Protein AF-A0A0F8AKI9-F1 (afdb_monomer_lite)

Foldseek 3Di:
DVVVVVVVVVVVVVVVVVCVVCVVVVVVVVVVVVVVVVVVVVVVVVVVVVVVVCVVVVVVVVVVVVVVVVVVVVVVVVVVVVVLVVLCVVLVVLVVVLVVCVVVLVLVVNLVSLVCSVPPRLVSNVVDPVSVVSNVCSVVVNVVSVVVVVVVVVVVVVVCVVVVVVVVVVVVVPPPDPPDDDDDDDDDDDDDDD

Organism: Larimichthys crocea (NCBI:txid215358)

Radius of gyration: 60.5 Å; chains: 1; bounding box: 162×26×171 Å

pLDDT: mean 86.18, std 15.92, range [35.59, 98.56]

InterPro domains:
  IPR007225 Exocyst complex component EXOC6/Sec15 [PTHR12702] (1-175)
  IPR048359 Exocyst complex component EXOC6/Sec15, N-terminal domain [PF20651] (3-172)

Secondary structure (DSSP, 8-state):
-HHHHHHHHHHHHHHHHHHHHHHHHHHHHHHHHHHHHHHHHHHHHHHHHHHHHHHHHHHHHHHHHHHHHHHHHHHHHHHHHHHHHHHHHHHHHHHHHHHHHHHTT-HHHHHHHHHHIIIIITTTSTTSHHHHHHHHHHHHHHHHHHHHHHHHHHHHHHHHHHHHHHHHHHHHHHS-------------------

Sequence (194 aa):
MEKLDARIRNHDREIEKMCNHHFQGFVDSITELLKVRGEAQKLKSQVTDTNRRLQDDGKDLTGSMEELIQCRVQQRNIATTIDKLTHCLPVLEMYSRLQEQMRAKRYYPALRTLEQLEQTCLPRAGEYRFCSIMAENIPKLRTQIRDTAMTQLRDFLESIRKHSDKIGETAIKQVPDCTRPTCSHRYNQTKSNH

Structure (mmCIF, N/CA/C/O backbone):
data_AF-A0A0F8AKI9-F1
#
_entry.id   AF-A0A0F8AKI9-F1
#
loop_
_atom_site.group_PDB
_atom_site.id
_atom_site.type_symbol
_atom_site.label_atom_id
_atom_site.label_alt_id
_atom_site.label_comp_id
_atom_site.label_asym_id
_atom_site.label_entity_id
_atom_site.label_seq_id
_atom_site.pdbx_PDB_ins_code
_atom_site.Cartn_x
_atom_site.Cartn_y
_atom_site.Cartn_z
_atom_site.occupancy
_atom_site.B_iso_or_equiv
_atom_site.auth_seq_id
_atom_site.auth_comp_id
_atom_site.auth_asym_id
_atom_site.auth_atom_id
_atom_site.pdbx_PDB_model_num
ATOM 1 N N . MET A 1 1 ? 64.113 3.909 -87.827 1.00 61.94 1 MET A N 1
ATOM 2 C CA . MET A 1 1 ? 63.864 4.635 -86.565 1.00 61.94 1 MET A CA 1
ATOM 3 C C . MET A 1 1 ? 62.514 5.343 -86.586 1.00 61.94 1 MET A C 1
ATOM 5 O O . MET A 1 1 ? 61.686 5.009 -85.756 1.00 61.94 1 MET A O 1
ATOM 9 N N . GLU A 1 2 ? 62.191 6.141 -87.608 1.00 72.62 2 GLU A N 1
ATOM 10 C CA . GLU A 1 2 ? 60.930 6.917 -87.670 1.00 72.62 2 GLU A CA 1
ATOM 11 C C . GLU A 1 2 ? 59.616 6.123 -87.492 1.00 72.62 2 GLU A C 1
ATOM 13 O O . GLU A 1 2 ? 58.685 6.600 -86.846 1.00 72.62 2 GLU A O 1
ATOM 18 N N . LYS A 1 3 ? 59.522 4.893 -88.026 1.00 78.12 3 LYS A N 1
ATOM 19 C CA . LYS A 1 3 ? 58.330 4.033 -87.856 1.00 78.12 3 LYS A CA 1
ATOM 20 C C . LYS A 1 3 ? 58.124 3.559 -86.412 1.00 78.12 3 LYS A C 1
ATOM 22 O O . LYS A 1 3 ? 56.988 3.325 -86.008 1.00 78.12 3 LYS A O 1
ATOM 27 N N . LEU A 1 4 ? 59.206 3.396 -85.649 1.00 85.19 4 LEU A N 1
ATOM 28 C CA . LEU A 1 4 ? 59.145 3.010 -84.240 1.00 85.19 4 LEU A CA 1
ATOM 29 C C . LEU A 1 4 ? 58.724 4.213 -83.389 1.00 85.19 4 LEU A C 1
ATOM 31 O O . LEU A 1 4 ? 57.797 4.092 -82.594 1.00 85.19 4 LEU A O 1
ATOM 35 N N . ASP A 1 5 ? 59.299 5.386 -83.659 1.00 88.38 5 ASP A N 1
ATOM 36 C CA . ASP A 1 5 ? 58.925 6.641 -82.993 1.00 88.38 5 ASP A CA 1
ATOM 37 C C . ASP A 1 5 ? 57.456 7.013 -83.242 1.00 88.38 5 ASP A C 1
ATOM 39 O O . ASP A 1 5 ? 56.769 7.520 -82.359 1.00 88.38 5 ASP A O 1
ATOM 43 N N . ALA A 1 6 ? 56.930 6.731 -84.438 1.00 87.94 6 ALA A N 1
ATOM 44 C CA . ALA A 1 6 ? 55.512 6.909 -84.740 1.00 87.94 6 ALA A CA 1
ATOM 45 C C . ALA A 1 6 ? 54.603 5.979 -83.913 1.00 87.94 6 ALA A C 1
ATOM 47 O O . ALA A 1 6 ? 53.556 6.422 -83.444 1.00 87.94 6 ALA A O 1
ATOM 48 N N . ARG A 1 7 ? 55.002 4.717 -83.694 1.00 89.94 7 ARG A N 1
ATOM 49 C CA . ARG A 1 7 ? 54.243 3.764 -82.862 1.00 89.94 7 ARG A CA 1
ATOM 50 C C . ARG A 1 7 ? 54.286 4.123 -81.381 1.00 89.94 7 ARG A C 1
ATOM 52 O O . ARG A 1 7 ? 53.248 4.051 -80.734 1.00 89.94 7 ARG A O 1
ATOM 59 N N . ILE A 1 8 ? 55.448 4.535 -80.873 1.00 90.94 8 ILE A N 1
ATOM 60 C CA . ILE A 1 8 ? 55.607 4.987 -79.482 1.00 90.94 8 ILE A CA 1
ATOM 61 C C . ILE A 1 8 ? 54.687 6.185 -79.226 1.00 90.94 8 ILE A C 1
ATOM 63 O O . ILE A 1 8 ? 53.835 6.120 -78.348 1.00 90.94 8 ILE A O 1
ATOM 67 N N . ARG A 1 9 ? 54.729 7.208 -80.092 1.00 91.75 9 ARG A N 1
ATOM 68 C CA . ARG A 1 9 ? 53.843 8.381 -79.981 1.00 91.75 9 ARG A CA 1
ATOM 69 C C . ARG A 1 9 ? 52.353 8.045 -80.062 1.00 91.75 9 ARG A C 1
ATOM 71 O O . ARG A 1 9 ? 51.542 8.745 -79.462 1.00 91.75 9 ARG A O 1
ATOM 78 N N . ASN A 1 10 ? 51.970 7.023 -80.830 1.00 91.69 10 ASN A N 1
ATOM 79 C CA . ASN A 1 10 ? 50.574 6.595 -80.898 1.00 91.69 10 ASN A CA 1
ATOM 80 C C . ASN A 1 10 ? 50.128 5.912 -79.598 1.00 91.69 10 ASN A C 1
ATOM 82 O O . ASN A 1 10 ? 49.065 6.239 -79.082 1.00 91.69 10 ASN A O 1
ATOM 86 N N . HIS A 1 11 ? 50.953 5.021 -79.041 1.00 92.94 11 HIS A N 1
ATOM 87 C CA . HIS A 1 11 ? 50.652 4.380 -77.762 1.00 92.94 11 HIS A CA 1
ATOM 88 C C . HIS A 1 11 ? 50.654 5.369 -76.594 1.00 92.94 11 HIS A C 1
ATOM 90 O O . HIS A 1 11 ? 49.756 5.296 -75.764 1.00 92.94 11 HIS A O 1
ATOM 96 N N . ASP A 1 12 ? 51.567 6.341 -76.564 1.00 91.69 12 ASP A N 1
ATOM 97 C CA . ASP A 1 12 ? 51.555 7.394 -75.540 1.00 91.69 12 ASP A CA 1
ATOM 98 C C . ASP A 1 12 ? 50.244 8.192 -75.573 1.00 91.69 12 ASP A C 1
ATOM 100 O O . ASP A 1 12 ? 49.638 8.440 -74.533 1.00 91.69 12 ASP A O 1
ATOM 104 N N . ARG A 1 13 ? 49.736 8.512 -76.772 1.00 92.56 13 ARG A N 1
ATOM 105 C CA . ARG A 1 13 ? 48.428 9.168 -76.938 1.00 92.56 13 ARG A CA 1
ATOM 106 C C . ARG A 1 13 ? 47.259 8.289 -76.501 1.00 92.56 13 ARG A C 1
ATOM 108 O O . ARG A 1 13 ? 46.286 8.801 -75.953 1.00 92.56 13 ARG A O 1
ATOM 115 N N . GLU A 1 14 ? 47.315 6.986 -76.761 1.00 90.12 14 GLU A N 1
ATOM 116 C CA . GLU A 1 14 ? 46.287 6.039 -76.314 1.00 90.12 14 GLU A CA 1
ATOM 117 C C . GLU A 1 14 ? 46.275 5.902 -74.786 1.00 90.12 14 GLU A C 1
ATOM 119 O O . GLU A 1 14 ? 45.199 5.932 -74.185 1.00 90.12 14 GLU A O 1
ATOM 124 N N . ILE A 1 15 ? 47.454 5.828 -74.158 1.00 88.12 15 ILE A N 1
ATOM 125 C CA . ILE A 1 15 ? 47.618 5.806 -72.699 1.00 88.12 15 ILE A CA 1
ATOM 126 C C . ILE A 1 15 ? 47.091 7.107 -72.098 1.00 88.12 15 ILE A C 1
ATOM 128 O O . ILE A 1 15 ? 46.280 7.067 -71.178 1.00 88.12 15 ILE A O 1
ATOM 132 N N . GLU A 1 16 ? 47.477 8.261 -72.642 1.00 89.06 16 GLU A N 1
ATOM 133 C CA . GLU A 1 16 ? 47.013 9.565 -72.168 1.00 89.06 16 GLU A CA 1
ATOM 134 C C . GLU A 1 16 ? 45.488 9.702 -72.287 1.00 89.06 16 GLU A C 1
ATOM 136 O O . GLU A 1 16 ? 44.825 10.150 -71.352 1.00 89.06 16 GLU A O 1
ATOM 141 N N . LYS A 1 17 ? 44.898 9.241 -73.396 1.00 89.56 17 LYS A N 1
ATOM 142 C CA . LYS A 1 17 ? 43.442 9.240 -73.593 1.00 89.56 17 LYS A CA 1
ATOM 143 C C . LYS A 1 17 ? 42.725 8.327 -72.595 1.00 89.56 17 LYS A C 1
ATOM 145 O O . LYS A 1 17 ? 41.688 8.717 -72.061 1.00 89.56 17 LYS A O 1
ATOM 150 N N . MET A 1 18 ? 43.262 7.134 -72.340 1.00 86.31 18 MET A N 1
ATOM 151 C CA . MET A 1 18 ? 42.707 6.188 -71.369 1.00 86.31 18 MET A CA 1
ATOM 152 C C . MET A 1 18 ? 42.794 6.747 -69.944 1.00 86.31 18 MET A C 1
ATOM 154 O O . MET A 1 18 ? 41.805 6.746 -69.213 1.00 86.31 18 MET A O 1
ATOM 158 N N . CYS A 1 19 ? 43.949 7.297 -69.577 1.00 86.06 19 CYS A N 1
ATOM 159 C CA . CYS A 1 19 ? 44.164 7.975 -68.307 1.00 86.06 19 CYS A CA 1
ATOM 160 C C . CYS A 1 19 ? 43.175 9.129 -68.122 1.00 86.06 19 CYS A C 1
ATOM 162 O O . CYS A 1 19 ? 42.435 9.145 -67.141 1.00 86.06 19 CYS A O 1
ATOM 164 N N . ASN A 1 20 ? 43.089 10.051 -69.083 1.00 87.12 20 ASN A N 1
ATOM 165 C CA . ASN A 1 20 ? 42.176 11.195 -69.015 1.00 87.12 20 ASN A CA 1
ATOM 166 C C . ASN A 1 20 ? 40.702 10.774 -68.920 1.00 87.12 20 ASN A C 1
ATOM 168 O O . ASN A 1 20 ? 39.918 11.446 -68.255 1.00 87.12 20 ASN A O 1
ATOM 172 N N . HIS A 1 21 ? 40.323 9.648 -69.532 1.00 88.38 21 HIS A N 1
ATOM 173 C CA . HIS A 1 21 ? 38.967 9.114 -69.430 1.00 88.38 21 HIS A CA 1
ATOM 174 C C . HIS A 1 21 ? 38.632 8.592 -68.021 1.00 88.38 21 HIS A C 1
ATOM 176 O O . HIS A 1 21 ? 37.519 8.800 -67.543 1.00 88.38 21 HIS A O 1
ATOM 182 N N . HIS A 1 22 ? 39.582 7.942 -67.339 1.00 89.25 22 HIS A N 1
ATOM 183 C CA . HIS A 1 22 ? 39.347 7.320 -66.029 1.00 89.25 22 HIS A CA 1
ATOM 184 C C . HIS A 1 22 ? 39.714 8.202 -64.827 1.00 89.25 22 HIS A C 1
ATOM 186 O O . HIS A 1 22 ? 39.199 7.966 -63.732 1.00 89.25 22 HIS A O 1
ATOM 192 N N . PHE A 1 23 ? 40.555 9.226 -65.006 1.00 90.00 23 PHE A N 1
ATOM 193 C CA . PHE A 1 23 ? 40.989 10.109 -63.918 1.00 90.00 23 PHE A CA 1
ATOM 194 C C . PHE A 1 23 ? 39.813 10.794 -63.218 1.00 90.00 23 PHE A C 1
ATOM 196 O O . PHE A 1 23 ? 39.782 10.826 -61.989 1.00 90.00 23 PHE A O 1
ATOM 203 N N . GLN A 1 24 ? 38.818 11.274 -63.970 1.00 89.38 24 GLN A N 1
ATOM 204 C CA . GLN A 1 24 ? 37.647 11.919 -63.374 1.00 89.38 24 GLN A CA 1
ATOM 205 C C . GLN A 1 24 ? 36.852 10.943 -62.493 1.00 89.38 24 GLN A C 1
ATOM 207 O O . GLN A 1 24 ? 36.581 11.250 -61.339 1.00 89.38 24 GLN A O 1
ATOM 212 N N . GLY A 1 25 ? 36.579 9.727 -62.979 1.00 92.00 25 GLY A N 1
ATOM 213 C CA . GLY A 1 25 ? 35.858 8.714 -62.200 1.00 92.00 25 GLY A CA 1
ATOM 214 C C . GLY A 1 25 ? 36.600 8.278 -60.929 1.00 92.00 25 GLY A C 1
ATOM 215 O O . GLY A 1 25 ? 35.972 7.986 -59.910 1.00 92.00 25 GLY A O 1
ATOM 216 N N . PHE A 1 26 ? 37.937 8.278 -60.953 1.00 92.31 26 PHE A N 1
ATOM 217 C CA . PHE A 1 26 ? 38.754 8.050 -59.759 1.00 92.31 26 PHE A CA 1
ATOM 218 C C . PHE A 1 26 ? 38.618 9.191 -58.739 1.00 92.31 26 PHE A C 1
ATOM 220 O O . PHE A 1 26 ? 38.410 8.930 -57.552 1.00 92.31 26 PHE A O 1
ATOM 227 N N . VAL A 1 27 ? 38.687 10.447 -59.194 1.00 93.69 27 VAL A N 1
ATOM 228 C CA . VAL A 1 27 ? 38.503 11.635 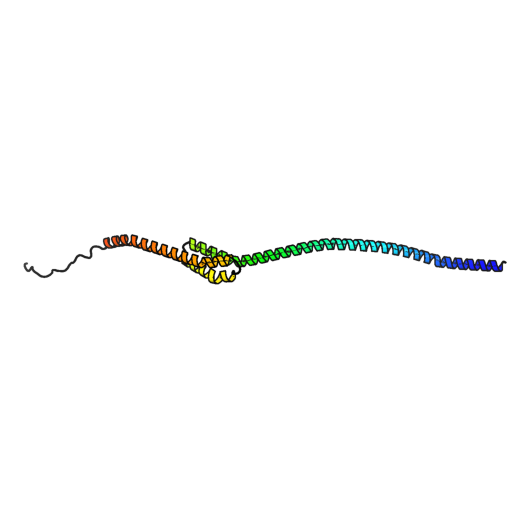-58.341 1.00 93.69 27 VAL A CA 1
ATOM 229 C C . VAL A 1 27 ? 37.101 11.661 -57.727 1.00 93.69 27 VAL A C 1
ATOM 231 O O . VAL A 1 27 ? 36.961 11.900 -56.523 1.00 93.69 27 VAL A O 1
ATOM 234 N N . ASP A 1 28 ? 36.074 11.347 -58.515 1.00 95.06 28 ASP A N 1
ATOM 235 C CA . ASP A 1 28 ? 34.687 11.276 -58.052 1.00 95.06 28 ASP A CA 1
ATOM 236 C C . ASP A 1 28 ? 34.526 10.181 -56.983 1.00 95.06 28 ASP A C 1
ATOM 238 O O . ASP A 1 28 ? 33.961 10.423 -55.916 1.00 95.06 28 ASP A O 1
ATOM 242 N N . SER A 1 29 ? 35.119 9.002 -57.207 1.00 96.31 29 SER A N 1
ATOM 243 C CA . SER A 1 29 ? 35.086 7.883 -56.251 1.00 96.31 29 SER A CA 1
ATOM 244 C C . SER A 1 29 ? 35.768 8.220 -54.920 1.00 96.31 29 SER A C 1
ATOM 246 O O . SER A 1 29 ? 35.255 7.871 -53.855 1.00 96.31 29 SER A O 1
ATOM 248 N N . ILE A 1 30 ? 36.909 8.921 -54.949 1.00 96.38 30 ILE A N 1
ATOM 249 C CA . ILE A 1 30 ? 37.576 9.403 -53.726 1.00 96.38 30 ILE A CA 1
ATOM 250 C C . ILE A 1 30 ? 36.691 10.412 -52.994 1.00 96.38 30 ILE A C 1
ATOM 252 O O . ILE A 1 30 ? 36.572 10.350 -51.769 1.00 96.38 30 ILE A O 1
ATOM 256 N N . THR A 1 31 ? 36.071 11.331 -53.731 1.00 96.69 31 THR A N 1
ATOM 257 C CA . THR A 1 31 ? 35.212 12.370 -53.154 1.00 96.69 31 THR A CA 1
ATOM 258 C C . THR A 1 31 ? 34.004 11.754 -52.448 1.00 96.69 31 THR A C 1
ATOM 260 O O . THR A 1 31 ? 33.730 12.093 -51.293 1.00 96.69 31 THR A O 1
ATOM 263 N N . GLU A 1 32 ? 33.342 10.780 -53.075 1.00 97.31 32 GLU A N 1
ATOM 264 C CA . GLU A 1 32 ? 32.237 10.039 -52.457 1.00 97.31 32 GLU A CA 1
ATOM 265 C C . GLU A 1 32 ? 32.695 9.239 -51.229 1.00 97.31 32 GLU A C 1
ATOM 267 O O . GLU A 1 32 ? 32.037 9.268 -5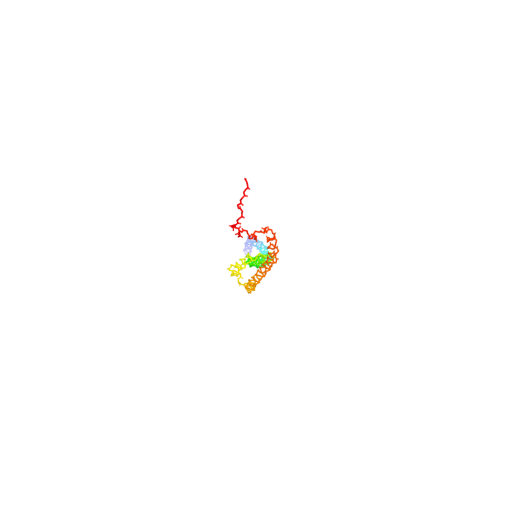0.190 1.00 97.31 32 GLU A O 1
ATOM 272 N N . LEU A 1 33 ? 33.868 8.598 -51.273 1.00 97.69 33 LEU A N 1
ATOM 273 C CA . LEU A 1 33 ? 34.404 7.874 -50.115 1.00 97.69 33 LEU A CA 1
ATOM 274 C C . LEU A 1 33 ? 34.678 8.810 -48.923 1.00 97.69 33 LEU A C 1
ATOM 276 O O . LEU A 1 33 ? 34.388 8.463 -47.773 1.00 97.69 33 LEU A O 1
ATOM 280 N N . LEU A 1 34 ? 35.195 10.017 -49.177 1.00 97.25 34 LEU A N 1
ATOM 281 C CA . LEU A 1 34 ? 35.396 11.036 -48.142 1.00 97.25 34 LEU A CA 1
ATOM 282 C C . LEU A 1 34 ? 34.068 11.513 -47.542 1.00 97.25 34 LEU A C 1
ATOM 284 O O . LEU A 1 34 ? 33.991 11.713 -46.324 1.00 97.25 34 LEU A O 1
ATOM 288 N N . LYS A 1 35 ? 33.027 11.651 -48.369 1.00 97.56 35 LYS A N 1
ATOM 289 C CA . LYS A 1 35 ? 31.675 12.009 -47.930 1.00 97.56 35 LYS A CA 1
ATOM 290 C C . LYS A 1 35 ? 31.061 10.915 -47.058 1.00 97.56 35 LYS A C 1
ATOM 292 O O . LYS A 1 35 ? 30.660 11.206 -45.931 1.00 97.56 35 LYS A O 1
ATOM 297 N N . VAL A 1 36 ? 31.092 9.659 -47.511 1.00 98.38 36 VAL A N 1
ATOM 298 C CA . VAL A 1 36 ? 30.611 8.495 -46.746 1.00 98.38 36 VAL A CA 1
ATOM 299 C C . VAL A 1 36 ? 31.322 8.395 -45.397 1.00 98.38 36 VAL A C 1
ATOM 301 O O . VAL A 1 36 ? 30.681 8.163 -44.374 1.00 98.38 36 VAL A O 1
ATOM 304 N N . ARG A 1 37 ? 32.638 8.637 -45.349 1.00 97.50 37 ARG A N 1
ATOM 305 C CA . ARG A 1 37 ? 33.389 8.674 -44.084 1.00 97.50 37 ARG A CA 1
ATOM 306 C C . ARG A 1 37 ? 32.857 9.750 -43.129 1.00 97.50 37 ARG A C 1
ATOM 308 O O . ARG A 1 37 ? 32.706 9.479 -41.937 1.00 97.50 37 ARG A O 1
ATOM 315 N N . GLY A 1 38 ? 32.578 10.953 -43.634 1.00 97.62 38 GLY A N 1
ATOM 316 C CA . GLY A 1 38 ? 32.008 12.045 -42.839 1.00 97.62 38 GLY A CA 1
ATOM 317 C C . GLY A 1 38 ? 30.611 11.717 -42.306 1.00 97.62 38 GLY A C 1
ATOM 318 O O . GLY A 1 38 ? 30.329 11.918 -41.123 1.00 97.62 38 GLY A O 1
ATOM 319 N N . GLU A 1 39 ? 29.756 11.144 -43.152 1.00 98.12 39 GLU A N 1
ATOM 320 C CA . GLU A 1 39 ? 28.411 10.699 -42.772 1.00 98.12 39 GLU A CA 1
ATOM 321 C C . GLU A 1 39 ? 28.454 9.575 -41.728 1.00 98.12 39 GLU A C 1
ATOM 323 O O . GLU A 1 39 ? 27.753 9.650 -40.717 1.00 98.12 39 GLU A O 1
ATOM 328 N N . ALA A 1 40 ? 29.336 8.585 -41.897 1.00 98.31 40 ALA A N 1
ATOM 329 C CA . ALA A 1 40 ? 29.532 7.504 -40.934 1.00 98.31 40 ALA A CA 1
ATOM 330 C C . ALA A 1 40 ? 30.005 8.025 -39.567 1.00 98.31 40 ALA A C 1
ATOM 332 O O . ALA A 1 40 ? 29.531 7.570 -38.523 1.00 98.31 40 ALA A O 1
ATOM 333 N N . GLN A 1 41 ? 30.901 9.017 -39.550 1.00 98.06 41 GLN A N 1
ATOM 334 C CA . GLN A 1 41 ? 31.356 9.645 -38.309 1.00 98.06 41 GLN A CA 1
ATOM 335 C C . GLN A 1 41 ? 30.229 10.421 -37.614 1.00 98.06 41 GLN A C 1
ATOM 337 O O . GLN A 1 41 ? 30.079 10.323 -36.393 1.00 98.06 41 GLN A O 1
ATOM 342 N N . LYS A 1 42 ? 29.400 11.141 -38.378 1.00 98.19 42 LYS A N 1
ATOM 343 C CA . LYS A 1 42 ? 28.219 11.835 -37.847 1.00 98.19 42 LYS A CA 1
ATOM 344 C C . LYS A 1 42 ? 27.211 10.850 -37.259 1.00 98.19 42 LYS A C 1
ATOM 346 O O . LYS A 1 42 ? 26.757 11.054 -36.134 1.00 98.19 42 LYS A O 1
ATOM 351 N N . LEU A 1 43 ? 26.909 9.770 -37.979 1.00 98.31 43 LEU A N 1
ATOM 352 C CA . LEU A 1 43 ? 26.008 8.722 -37.505 1.00 98.31 43 LEU A CA 1
ATOM 353 C C . LEU A 1 43 ? 26.533 8.097 -36.209 1.00 98.31 43 LEU A C 1
ATOM 355 O O . LEU A 1 43 ? 25.785 7.965 -35.245 1.00 98.31 43 LEU A O 1
ATOM 359 N N . LYS A 1 44 ? 27.833 7.785 -36.142 1.00 98.25 44 LYS A N 1
ATOM 360 C CA . LYS A 1 44 ? 28.466 7.259 -34.925 1.00 98.25 44 LYS A CA 1
ATOM 361 C C . LYS A 1 44 ? 28.285 8.196 -33.726 1.00 98.25 44 LYS A C 1
ATOM 363 O O . LYS A 1 44 ? 27.964 7.718 -32.637 1.00 98.25 44 LYS A O 1
ATOM 368 N N . SER A 1 45 ? 28.465 9.507 -33.914 1.00 98.31 45 SER A N 1
ATOM 369 C CA . SER A 1 45 ? 28.218 10.496 -32.854 1.00 98.31 45 SER A CA 1
ATOM 370 C C . SER A 1 45 ? 26.761 10.457 -32.404 1.00 98.31 45 SER A C 1
ATOM 372 O O . SER A 1 45 ? 26.493 10.262 -31.225 1.00 98.31 45 SER A O 1
ATOM 374 N N . GLN A 1 46 ? 25.818 10.530 -33.347 1.00 98.50 46 GLN A N 1
ATOM 375 C CA . GLN A 1 46 ? 24.385 10.528 -33.044 1.00 98.50 46 GLN A CA 1
ATOM 376 C C . GLN A 1 46 ? 23.935 9.261 -32.309 1.00 98.50 46 GLN A C 1
ATOM 378 O O . GLN A 1 46 ? 23.143 9.347 -31.369 1.00 98.50 46 GLN A O 1
ATOM 383 N N . VAL A 1 47 ? 24.447 8.092 -32.706 1.00 98.56 47 VAL A N 1
ATOM 384 C CA . VAL A 1 47 ? 24.172 6.816 -32.033 1.00 98.56 47 VAL A CA 1
ATOM 385 C C . VAL A 1 47 ? 24.714 6.836 -30.606 1.00 98.56 47 VAL A C 1
ATOM 387 O O . VAL A 1 47 ? 24.000 6.461 -29.680 1.00 98.56 47 VAL A O 1
ATOM 390 N N . THR A 1 48 ? 25.940 7.325 -30.408 1.00 98.38 48 THR A N 1
ATOM 391 C CA . THR A 1 48 ? 26.561 7.407 -29.077 1.00 98.38 48 THR A CA 1
ATOM 392 C C . THR A 1 48 ? 25.800 8.373 -28.164 1.00 98.38 48 THR A C 1
ATOM 394 O O . THR A 1 48 ? 25.495 8.027 -27.023 1.00 98.38 48 THR A O 1
ATOM 397 N N . ASP A 1 49 ? 25.424 9.544 -28.679 1.00 98.50 49 ASP A N 1
ATOM 398 C CA . ASP A 1 49 ? 24.673 10.561 -27.936 1.00 98.50 49 ASP A CA 1
ATOM 399 C C . ASP A 1 49 ? 23.268 10.072 -27.570 1.00 98.50 49 ASP A C 1
ATOM 401 O O . ASP A 1 49 ? 22.774 10.309 -26.468 1.00 98.50 49 ASP A O 1
ATOM 405 N N . THR A 1 50 ? 22.613 9.356 -28.485 1.00 98.38 50 THR A N 1
ATOM 406 C CA . THR A 1 50 ? 21.289 8.768 -28.240 1.00 98.38 50 THR A CA 1
ATOM 407 C C . THR A 1 50 ? 21.367 7.640 -27.222 1.00 98.38 50 THR A C 1
ATOM 409 O O . THR A 1 50 ? 20.558 7.611 -26.301 1.00 98.38 50 THR A O 1
ATOM 412 N N . ASN A 1 51 ? 22.366 6.760 -27.326 1.00 98.38 51 ASN A N 1
ATOM 413 C CA . ASN A 1 51 ? 22.590 5.709 -26.338 1.00 98.38 51 ASN A CA 1
ATOM 414 C C . ASN A 1 51 ? 22.843 6.296 -24.944 1.00 98.38 51 ASN A C 1
ATOM 416 O O . ASN A 1 51 ? 22.289 5.801 -23.969 1.00 98.38 51 ASN A O 1
ATOM 420 N N . ARG A 1 52 ? 23.643 7.365 -24.843 1.00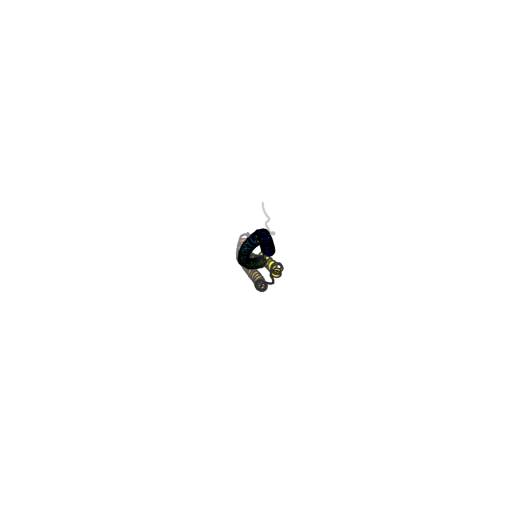 98.44 52 ARG A N 1
ATOM 421 C CA . ARG A 1 52 ? 23.892 8.034 -23.563 1.00 98.44 52 ARG A CA 1
ATOM 422 C C . ARG A 1 52 ? 22.604 8.598 -22.964 1.00 98.44 52 ARG A C 1
ATOM 424 O O . ARG A 1 52 ? 22.299 8.284 -21.822 1.00 98.44 52 ARG A O 1
ATOM 431 N N . ARG A 1 53 ? 21.830 9.360 -23.745 1.00 98.38 53 ARG A N 1
ATOM 432 C CA . ARG A 1 53 ? 20.546 9.916 -23.284 1.00 98.38 53 ARG A CA 1
ATOM 433 C C . ARG A 1 53 ? 19.577 8.828 -22.838 1.00 98.38 53 ARG A C 1
ATOM 435 O O . ARG A 1 53 ? 19.029 8.924 -21.754 1.00 98.38 53 ARG A O 1
ATOM 442 N N . LEU A 1 54 ? 19.448 7.753 -23.615 1.00 98.25 54 LEU A N 1
ATOM 443 C CA . LEU A 1 54 ? 18.589 6.625 -23.259 1.00 98.25 54 LEU A CA 1
ATOM 444 C C . LEU A 1 54 ? 19.012 5.959 -21.940 1.00 98.25 54 LEU A C 1
ATOM 446 O O . LEU A 1 54 ? 18.160 5.553 -21.156 1.00 98.25 54 LEU A O 1
ATOM 450 N N . GLN A 1 55 ? 20.318 5.826 -21.695 1.00 98.25 55 GLN A N 1
ATOM 451 C CA . GLN A 1 55 ? 20.824 5.271 -20.439 1.00 98.25 55 GLN A CA 1
ATOM 452 C C . GLN A 1 55 ? 20.580 6.203 -19.251 1.00 98.25 55 GLN A C 1
ATOM 454 O O . GLN A 1 55 ? 20.274 5.714 -18.167 1.00 98.25 55 GLN A O 1
ATOM 459 N N . ASP A 1 56 ? 20.727 7.513 -19.443 1.00 97.75 56 ASP A N 1
ATOM 460 C CA . ASP A 1 56 ? 20.490 8.505 -18.395 1.00 97.75 56 ASP A CA 1
ATOM 461 C C . ASP A 1 56 ? 18.987 8.570 -18.054 1.00 97.75 56 ASP A C 1
ATOM 463 O O . ASP A 1 56 ? 18.620 8.331 -16.904 1.00 97.75 56 ASP A O 1
ATOM 467 N N . ASP A 1 57 ? 18.110 8.694 -19.057 1.00 98.06 57 ASP A N 1
ATOM 468 C CA . ASP A 1 57 ? 16.648 8.646 -18.878 1.00 98.06 57 ASP A CA 1
ATOM 469 C C . ASP A 1 57 ? 16.195 7.310 -18.255 1.00 98.06 57 ASP A C 1
ATOM 471 O O . ASP A 1 57 ? 15.298 7.258 -17.411 1.00 98.06 57 ASP A O 1
ATOM 475 N N . GLY A 1 58 ? 16.833 6.201 -18.647 1.00 98.31 58 GLY A N 1
ATOM 476 C CA . GLY A 1 58 ? 16.558 4.873 -18.103 1.00 98.31 58 GLY A CA 1
ATOM 477 C C . GLY A 1 58 ? 16.909 4.740 -16.618 1.00 98.31 58 GLY A C 1
ATOM 478 O O . GLY A 1 58 ? 16.195 4.052 -15.882 1.00 98.31 58 GLY A O 1
ATOM 479 N N . LYS A 1 59 ? 17.970 5.409 -16.150 1.00 97.62 59 LYS A N 1
ATOM 480 C CA . LYS A 1 59 ? 18.326 5.449 -14.721 1.00 97.62 59 LYS A CA 1
ATOM 481 C C . LYS A 1 59 ? 17.304 6.250 -13.924 1.00 97.62 59 LYS A C 1
ATOM 483 O O . LYS A 1 59 ? 16.837 5.755 -12.900 1.00 97.62 59 LYS A O 1
ATOM 488 N N . ASP A 1 60 ? 16.912 7.419 -14.421 1.00 97.44 60 ASP A N 1
ATOM 489 C CA . ASP A 1 60 ? 15.922 8.278 -13.761 1.00 97.44 60 ASP A CA 1
ATOM 490 C C . ASP A 1 60 ? 14.554 7.584 -13.664 1.00 97.44 60 ASP A C 1
ATOM 492 O O . ASP A 1 60 ? 13.896 7.602 -12.615 1.00 97.44 60 ASP A O 1
ATOM 496 N N . LEU A 1 61 ? 14.150 6.888 -14.733 1.00 98.06 61 LEU A N 1
ATOM 497 C CA . LEU A 1 61 ? 12.936 6.076 -14.746 1.00 98.06 61 LEU A CA 1
ATOM 498 C C . LEU A 1 61 ? 13.008 4.924 -13.737 1.00 98.06 61 LEU A C 1
ATOM 500 O O . LEU A 1 61 ? 12.028 4.658 -13.040 1.00 98.06 61 LEU A O 1
ATOM 504 N N . THR A 1 62 ? 14.155 4.248 -13.646 1.00 97.94 62 THR A N 1
ATOM 505 C CA . THR A 1 62 ? 14.351 3.152 -12.685 1.00 97.94 62 THR A CA 1
ATOM 506 C C . THR A 1 62 ? 14.230 3.663 -11.249 1.00 97.94 62 THR A C 1
ATOM 508 O O . THR A 1 62 ? 13.483 3.076 -10.469 1.00 97.94 62 THR A O 1
ATOM 511 N N . GLY A 1 63 ? 14.860 4.797 -10.922 1.00 97.69 63 GLY A N 1
ATOM 512 C CA . GLY A 1 63 ? 14.729 5.427 -9.603 1.00 97.69 63 GLY A CA 1
ATOM 513 C C . GLY A 1 63 ? 13.278 5.791 -9.273 1.00 97.69 63 GLY A C 1
ATOM 514 O O . GLY A 1 63 ? 12.758 5.415 -8.224 1.00 97.69 63 GLY A O 1
ATOM 515 N N . SER A 1 64 ? 12.571 6.411 -10.222 1.00 98.00 64 SER A N 1
ATOM 516 C CA . SER A 1 64 ? 11.145 6.738 -10.066 1.00 98.00 64 SER A CA 1
ATOM 517 C C . SER A 1 64 ? 10.276 5.490 -9.842 1.00 98.00 64 SER A C 1
ATOM 519 O O . SER A 1 64 ? 9.295 5.514 -9.095 1.00 98.00 64 SER A O 1
ATOM 521 N N . MET A 1 65 ? 10.620 4.369 -10.483 1.00 98.06 65 MET A N 1
ATOM 522 C CA . MET A 1 65 ? 9.901 3.105 -10.327 1.00 98.06 65 MET A CA 1
ATOM 523 C C . MET A 1 65 ? 10.141 2.467 -8.953 1.00 98.06 65 MET A C 1
ATOM 525 O O . MET A 1 65 ? 9.201 1.930 -8.362 1.00 98.06 65 MET A O 1
ATOM 529 N N . GLU A 1 66 ? 11.357 2.553 -8.416 1.00 97.88 66 GLU A N 1
ATOM 530 C CA . GLU A 1 66 ? 11.672 2.107 -7.054 1.00 97.88 66 GLU A CA 1
ATOM 531 C C . GLU A 1 66 ? 10.893 2.911 -6.005 1.00 97.88 66 GLU A C 1
ATOM 533 O O . GLU A 1 66 ? 10.266 2.324 -5.116 1.00 97.88 66 GLU A O 1
ATOM 538 N N . GLU A 1 67 ? 10.840 4.237 -6.150 1.00 97.50 67 GLU A N 1
ATOM 539 C CA . GLU A 1 67 ? 10.030 5.110 -5.293 1.00 97.50 67 GLU A CA 1
ATOM 540 C C . GLU A 1 67 ? 8.539 4.749 -5.356 1.00 97.50 67 GLU A C 1
ATOM 542 O O . GLU A 1 67 ? 7.869 4.642 -4.323 1.00 97.50 67 GLU A O 1
ATOM 547 N N . LEU A 1 68 ? 8.015 4.477 -6.555 1.00 98.19 68 LEU A N 1
ATOM 548 C CA . LEU A 1 68 ? 6.630 4.045 -6.736 1.00 98.19 68 LEU A CA 1
ATOM 549 C C . LEU A 1 68 ? 6.346 2.712 -6.031 1.00 98.19 68 LEU A C 1
ATOM 551 O O . LEU A 1 68 ? 5.283 2.548 -5.425 1.00 98.19 68 LEU A O 1
ATOM 555 N N . ILE A 1 69 ? 7.274 1.754 -6.093 1.00 98.00 69 ILE A N 1
ATOM 556 C CA . ILE A 1 69 ? 7.140 0.472 -5.388 1.00 98.00 69 ILE A CA 1
ATOM 557 C C . ILE A 1 69 ? 7.080 0.709 -3.877 1.00 98.00 69 ILE A C 1
ATOM 559 O O . ILE A 1 69 ? 6.179 0.181 -3.220 1.00 98.00 69 ILE A O 1
ATOM 563 N N . GLN A 1 70 ? 7.970 1.543 -3.330 1.00 97.69 70 GLN A N 1
ATOM 564 C CA . GLN A 1 70 ? 7.954 1.897 -1.907 1.00 97.69 70 GLN A CA 1
ATOM 565 C C . GLN A 1 70 ? 6.632 2.558 -1.505 1.00 97.69 70 GLN A C 1
ATOM 567 O O . GLN A 1 70 ? 6.008 2.160 -0.518 1.00 97.69 70 GLN A O 1
ATOM 572 N N . CYS A 1 71 ? 6.146 3.505 -2.309 1.00 98.06 71 CYS A N 1
ATOM 573 C CA . CYS A 1 71 ? 4.868 4.170 -2.075 1.00 98.06 71 CYS A CA 1
ATOM 574 C C . CYS A 1 71 ? 3.695 3.173 -2.086 1.00 98.06 71 CYS A C 1
ATOM 576 O O . CYS A 1 71 ? 2.836 3.211 -1.205 1.00 98.06 71 CYS A O 1
ATOM 578 N N . ARG A 1 72 ? 3.683 2.205 -3.013 1.00 98.06 72 ARG A N 1
ATOM 579 C CA . ARG A 1 72 ? 2.653 1.152 -3.062 1.00 98.06 72 ARG A CA 1
ATOM 580 C C . ARG A 1 72 ? 2.680 0.237 -1.843 1.00 98.06 72 ARG A C 1
ATOM 582 O O . ARG A 1 72 ? 1.618 -0.145 -1.350 1.00 98.06 72 ARG A O 1
ATOM 589 N N . VAL A 1 73 ? 3.865 -0.113 -1.341 1.00 98.06 73 VAL A N 1
ATOM 590 C CA . VAL A 1 73 ? 3.999 -0.891 -0.099 1.00 98.06 73 VAL A CA 1
ATOM 591 C C . VAL A 1 73 ? 3.431 -0.100 1.077 1.00 98.06 73 VAL A C 1
ATOM 593 O O . VAL A 1 73 ? 2.622 -0.634 1.837 1.00 98.06 73 VAL A O 1
ATOM 596 N N . GLN A 1 74 ? 3.774 1.184 1.194 1.00 98.06 74 GLN A N 1
ATOM 597 C CA . GLN A 1 74 ? 3.218 2.059 2.228 1.00 98.06 74 GLN A CA 1
ATOM 598 C C . GLN A 1 74 ? 1.694 2.163 2.117 1.00 98.06 74 GLN A C 1
ATOM 600 O O . GLN A 1 74 ? 0.996 1.956 3.106 1.00 98.06 74 GLN A O 1
ATOM 605 N N . GLN A 1 75 ? 1.162 2.390 0.916 1.00 98.06 75 GLN A N 1
ATOM 606 C CA . GLN A 1 75 ? -0.277 2.461 0.674 1.00 98.06 75 GLN A CA 1
ATOM 607 C C . GLN A 1 75 ? -0.985 1.159 1.071 1.00 98.06 75 GLN A C 1
ATOM 609 O O . GLN A 1 75 ? -2.031 1.199 1.718 1.00 98.06 75 GLN A O 1
ATOM 614 N N . ARG A 1 76 ? -0.401 -0.001 0.747 1.00 98.31 76 ARG A N 1
ATOM 615 C CA . ARG A 1 76 ? -0.929 -1.308 1.160 1.00 98.31 76 ARG A CA 1
ATOM 616 C C . ARG A 1 76 ? -0.913 -1.474 2.680 1.00 98.31 76 ARG A C 1
ATOM 618 O O . ARG A 1 76 ? -1.894 -1.965 3.242 1.00 98.31 76 ARG A O 1
ATOM 625 N N . ASN A 1 77 ? 0.164 -1.063 3.346 1.00 98.12 77 ASN A N 1
ATOM 626 C CA . ASN A 1 77 ? 0.272 -1.118 4.805 1.00 98.12 77 ASN A CA 1
ATOM 627 C C . ASN A 1 77 ? -0.767 -0.208 5.473 1.00 98.12 77 ASN A C 1
ATOM 629 O O . ASN A 1 77 ? -1.425 -0.623 6.429 1.00 98.12 77 ASN A O 1
ATOM 633 N N . ILE A 1 78 ? -0.968 0.999 4.936 1.00 98.12 78 ILE A N 1
ATOM 634 C CA . ILE A 1 78 ? -1.988 1.946 5.396 1.00 98.12 78 ILE A CA 1
ATOM 635 C C . ILE A 1 78 ? -3.383 1.345 5.217 1.00 98.12 78 ILE A C 1
ATOM 637 O O . ILE A 1 78 ? -4.138 1.280 6.182 1.00 98.12 78 ILE A O 1
ATOM 641 N N . ALA A 1 79 ? -3.714 0.836 4.027 1.00 97.94 79 ALA A N 1
ATOM 642 C CA . ALA A 1 79 ? -5.012 0.221 3.756 1.00 97.94 79 ALA A CA 1
ATOM 643 C C . ALA A 1 79 ? -5.286 -0.980 4.677 1.00 97.94 79 ALA A C 1
ATOM 645 O O . ALA A 1 79 ? -6.369 -1.089 5.245 1.00 97.94 79 ALA A O 1
ATOM 646 N N . THR A 1 80 ? -4.282 -1.836 4.891 1.00 96.69 80 THR A N 1
ATOM 647 C CA . THR A 1 80 ? -4.386 -2.974 5.818 1.00 96.69 80 THR A CA 1
ATOM 648 C C . THR A 1 80 ? -4.610 -2.495 7.252 1.00 96.69 80 THR A C 1
ATOM 650 O O . THR A 1 80 ? -5.437 -3.048 7.967 1.00 96.69 80 THR A O 1
ATOM 653 N N . THR A 1 81 ? -3.915 -1.440 7.681 1.00 96.12 81 THR A N 1
ATOM 654 C CA . THR A 1 81 ? -4.094 -0.862 9.020 1.00 96.12 81 THR A CA 1
ATOM 655 C C . THR A 1 81 ? -5.492 -0.273 9.189 1.00 96.12 81 THR A C 1
ATOM 657 O O . THR A 1 81 ? -6.131 -0.520 10.209 1.00 96.12 81 THR A O 1
ATOM 660 N N . ILE A 1 82 ? -5.995 0.456 8.189 1.00 96.69 82 ILE A N 1
ATOM 661 C CA . ILE A 1 82 ? -7.357 1.005 8.191 1.00 96.69 82 ILE A CA 1
ATOM 662 C C . ILE A 1 82 ? -8.381 -0.122 8.307 1.00 96.69 82 ILE A C 1
ATOM 664 O O . ILE A 1 82 ? -9.274 -0.040 9.147 1.00 96.69 82 ILE A O 1
ATOM 668 N N . ASP A 1 83 ? -8.239 -1.184 7.515 1.00 93.69 83 ASP A N 1
ATOM 669 C CA . ASP A 1 83 ? -9.139 -2.335 7.560 1.00 93.69 83 ASP A CA 1
ATOM 670 C C . ASP A 1 83 ? -9.145 -2.980 8.955 1.00 93.69 83 ASP A C 1
ATOM 672 O O . ASP A 1 83 ? -10.197 -3.146 9.576 1.00 93.69 83 ASP A O 1
ATOM 676 N N . LYS A 1 84 ? -7.959 -3.235 9.516 1.00 90.69 84 LYS A N 1
ATOM 677 C CA . LYS A 1 84 ? -7.802 -3.813 10.857 1.00 90.69 84 LYS A CA 1
ATOM 678 C C . LYS A 1 84 ? -8.385 -2.908 11.953 1.00 90.69 84 LYS A C 1
ATOM 680 O O . LYS A 1 84 ? -9.067 -3.402 12.846 1.00 90.69 84 LYS A O 1
ATOM 685 N N . LEU A 1 85 ? -8.188 -1.591 11.882 1.00 91.94 85 LEU A N 1
ATOM 686 C CA . LEU A 1 85 ? -8.794 -0.642 12.826 1.00 91.94 85 LEU A CA 1
ATOM 687 C C . LEU A 1 85 ? -10.319 -0.581 12.683 1.00 91.94 85 LEU A C 1
ATOM 689 O O . LEU A 1 85 ? -11.023 -0.554 13.691 1.00 91.94 85 LEU A O 1
ATOM 693 N N . THR A 1 86 ? -10.828 -0.621 11.452 1.00 92.19 86 THR A N 1
ATOM 694 C CA . THR A 1 86 ? -12.269 -0.615 11.157 1.00 92.19 86 THR A CA 1
ATOM 695 C C . THR A 1 86 ? -12.961 -1.839 11.754 1.00 92.19 86 THR A C 1
ATOM 697 O O . THR A 1 86 ? -14.062 -1.723 12.286 1.00 92.19 86 THR A O 1
ATOM 700 N N . HIS A 1 87 ? -12.300 -3.000 11.755 1.00 88.56 87 HIS A N 1
ATOM 701 C CA . HIS A 1 87 ? -12.806 -4.203 12.421 1.00 88.56 87 HIS A CA 1
ATOM 702 C C . HIS A 1 87 ? -12.853 -4.069 13.953 1.00 88.56 87 HIS A C 1
ATOM 704 O O . HIS A 1 87 ? -13.777 -4.576 14.590 1.00 88.56 87 HIS A O 1
ATOM 710 N N . CYS A 1 88 ? -11.884 -3.376 14.558 1.00 90.19 88 CYS A N 1
ATOM 711 C CA . CYS A 1 88 ? -11.807 -3.185 16.011 1.00 90.19 88 CYS A CA 1
ATOM 712 C C . CYS A 1 88 ? -12.777 -2.119 16.544 1.00 90.19 88 CYS A C 1
ATOM 714 O O . CYS A 1 88 ? -13.210 -2.198 17.696 1.00 90.19 88 CYS A O 1
ATOM 716 N N . LEU A 1 89 ? -13.108 -1.118 15.729 1.0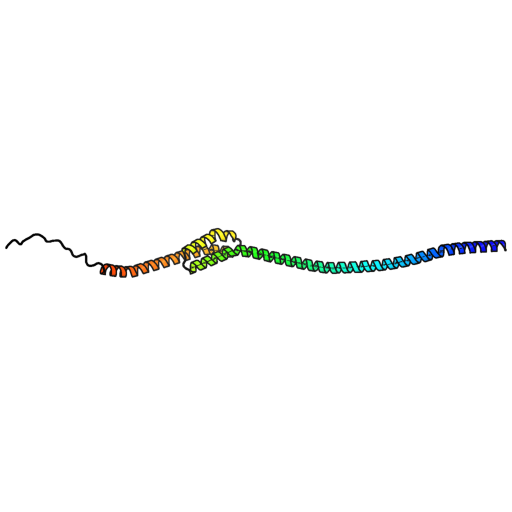0 91.50 89 LEU A N 1
ATOM 717 C CA . LEU A 1 89 ? -13.845 0.076 16.146 1.00 91.50 89 LEU A CA 1
ATOM 718 C C . LEU A 1 89 ? -15.228 -0.232 16.766 1.00 91.50 89 LEU A C 1
ATOM 720 O O . LEU A 1 89 ? -15.470 0.237 17.879 1.00 91.50 89 LEU A O 1
ATOM 724 N N . PRO A 1 90 ? -16.079 -1.111 16.193 1.00 90.06 90 PRO A N 1
ATOM 725 C CA . PRO A 1 90 ? -17.369 -1.459 16.797 1.00 90.06 90 PRO A CA 1
ATOM 726 C C . PRO A 1 90 ? -17.251 -2.116 18.180 1.00 90.06 90 PRO A C 1
ATOM 728 O O . PRO A 1 90 ? -18.121 -1.942 19.035 1.00 90.06 90 PRO A O 1
ATOM 731 N N . VAL A 1 91 ? -16.180 -2.885 18.418 1.00 91.44 91 VAL A N 1
ATOM 732 C CA . VAL A 1 91 ? -15.929 -3.539 19.714 1.00 91.44 91 VAL A CA 1
ATOM 733 C C . VAL A 1 91 ? -15.622 -2.483 20.774 1.00 91.44 91 VAL A C 1
ATOM 735 O O . VAL A 1 91 ? -16.203 -2.501 21.861 1.00 91.44 91 VAL A O 1
ATOM 738 N N . LEU A 1 92 ? -14.737 -1.540 20.439 1.00 91.44 92 LEU A N 1
ATOM 739 C CA . LEU A 1 92 ? -14.322 -0.459 21.331 1.00 91.44 92 LEU A CA 1
ATOM 740 C C . LEU A 1 92 ? -15.466 0.518 21.617 1.00 91.44 92 LEU A C 1
ATOM 742 O O . LEU A 1 92 ? -15.680 0.877 22.774 1.00 91.44 92 LEU A O 1
ATOM 746 N N . GLU A 1 93 ? -16.241 0.898 20.601 1.00 93.00 93 GLU A N 1
ATOM 747 C CA . GLU A 1 93 ? -17.417 1.757 20.766 1.00 93.00 93 GLU A CA 1
ATOM 748 C C . GLU A 1 93 ? -18.462 1.118 21.680 1.00 93.00 93 GLU A C 1
ATOM 750 O O . GLU A 1 93 ? -18.979 1.763 22.595 1.00 93.00 93 GLU A O 1
ATOM 755 N N . MET A 1 94 ? -18.755 -0.169 21.486 1.00 91.62 94 MET A N 1
ATOM 756 C CA . MET A 1 94 ? -19.757 -0.847 22.299 1.00 91.62 94 MET A CA 1
ATOM 757 C C . MET A 1 94 ? -19.290 -1.060 23.742 1.00 91.62 94 MET A C 1
ATOM 759 O O . MET A 1 94 ? -20.093 -0.938 24.671 1.00 91.62 94 MET A O 1
ATOM 763 N N . TYR A 1 95 ? -17.992 -1.301 23.950 1.00 91.44 95 TYR A N 1
ATOM 764 C CA . TYR A 1 95 ? -17.397 -1.316 25.284 1.00 91.44 95 TYR A CA 1
ATOM 765 C C . TYR A 1 95 ? -17.437 0.071 25.948 1.00 91.44 95 TYR A C 1
ATOM 767 O O . TYR A 1 95 ? -17.783 0.175 27.124 1.00 91.44 95 TYR A O 1
ATOM 775 N N . SER A 1 96 ? -17.158 1.146 25.203 1.00 93.69 96 SER A N 1
ATOM 776 C CA . SER A 1 96 ? -17.298 2.525 25.697 1.00 93.69 96 SER A CA 1
ATOM 777 C C . SER A 1 96 ? -18.735 2.808 26.144 1.00 93.69 96 SER A C 1
ATOM 779 O O . SER A 1 96 ? -18.979 3.234 27.275 1.00 93.69 96 SER A O 1
ATOM 781 N N . ARG A 1 97 ? -19.713 2.444 25.305 1.00 94.12 97 ARG A N 1
ATOM 782 C CA . ARG A 1 97 ? -21.144 2.583 25.605 1.00 94.12 97 ARG A CA 1
ATOM 783 C C . ARG A 1 97 ? -21.551 1.814 26.862 1.00 94.12 97 ARG A C 1
ATOM 785 O O . ARG A 1 97 ? -22.341 2.311 27.663 1.00 94.12 97 ARG A O 1
ATOM 792 N N . LEU A 1 98 ? -21.017 0.608 27.058 1.00 93.06 98 LEU A N 1
ATOM 793 C CA . LEU A 1 98 ? -21.232 -0.170 28.277 1.00 93.06 98 LEU A CA 1
ATOM 794 C C . LEU A 1 98 ? -20.727 0.587 29.516 1.00 93.06 98 LEU A C 1
ATOM 796 O O . LEU A 1 98 ? -21.452 0.692 30.507 1.00 93.06 98 LEU A O 1
ATOM 800 N N . GLN A 1 99 ? -19.510 1.132 29.459 1.00 92.12 99 GLN A N 1
ATOM 801 C CA . GLN A 1 99 ? -18.926 1.899 30.564 1.00 92.12 99 GLN A CA 1
ATOM 802 C C . GLN A 1 99 ? -19.775 3.133 30.908 1.00 92.12 99 GLN A C 1
ATOM 804 O O . GLN A 1 99 ? -20.019 3.408 32.084 1.00 92.12 99 GLN A O 1
ATOM 809 N N . GLU A 1 100 ? -20.292 3.846 29.906 1.00 94.94 100 GLU A N 1
ATOM 810 C CA . GLU A 1 100 ? -21.214 4.971 30.110 1.00 94.94 100 GLU A CA 1
ATOM 811 C C . GLU A 1 100 ? -22.534 4.539 30.764 1.00 94.94 100 GLU A C 1
ATOM 813 O O . GLU A 1 100 ? -22.987 5.170 31.722 1.00 94.94 100 GLU A O 1
ATOM 818 N N . GLN A 1 101 ? -23.135 3.434 30.310 1.00 93.06 101 GLN A N 1
ATOM 819 C CA . GLN A 1 101 ? -24.365 2.890 30.898 1.00 93.06 101 GLN A CA 1
ATOM 820 C C . GLN A 1 101 ? -24.168 2.481 32.364 1.00 93.06 101 GLN A C 1
ATOM 822 O O . GLN A 1 101 ? -25.047 2.730 33.196 1.00 93.06 101 GLN A O 1
ATOM 827 N N . MET A 1 102 ? -23.005 1.915 32.699 1.00 90.12 102 MET A N 1
ATOM 828 C CA . MET A 1 102 ? -22.636 1.593 34.078 1.00 90.12 102 MET A CA 1
ATOM 829 C C . MET A 1 102 ? -22.483 2.854 34.940 1.00 90.12 102 MET A C 1
ATOM 831 O O . MET A 1 102 ? -23.028 2.900 36.044 1.00 90.12 102 MET A O 1
ATOM 835 N N . ARG A 1 103 ? -21.815 3.902 34.434 1.00 91.06 103 ARG A N 1
ATOM 836 C CA . ARG A 1 103 ? -21.678 5.198 35.133 1.00 91.06 103 ARG A CA 1
ATOM 837 C C . ARG A 1 103 ? -23.028 5.875 35.367 1.00 91.06 103 ARG A C 1
ATOM 839 O O . ARG A 1 103 ? -23.263 6.419 36.441 1.00 91.06 103 ARG A O 1
ATOM 846 N N . ALA A 1 104 ? -23.937 5.779 34.400 1.00 93.31 104 ALA A N 1
ATOM 847 C CA . ALA A 1 104 ? -25.299 6.298 34.499 1.00 93.31 104 ALA A CA 1
ATOM 848 C C . ALA A 1 104 ? -26.235 5.440 35.380 1.00 93.31 104 ALA A C 1
ATOM 850 O O . ALA A 1 104 ? -27.430 5.728 35.443 1.00 93.31 104 ALA A O 1
ATOM 851 N N . LYS A 1 105 ? -25.730 4.374 36.027 1.00 89.88 105 LYS A N 1
ATOM 852 C CA . LYS A 1 105 ? -26.504 3.408 36.835 1.00 89.88 105 LYS A CA 1
ATOM 853 C C . LYS A 1 105 ? -27.662 2.746 36.070 1.00 89.88 105 LYS A C 1
ATOM 855 O O . LYS A 1 105 ? -28.622 2.255 36.658 1.00 89.88 105 LYS A O 1
ATOM 860 N N . ARG A 1 106 ? -27.575 2.692 34.737 1.00 90.62 106 ARG A N 1
ATOM 861 C CA . ARG A 1 106 ? -28.553 2.022 33.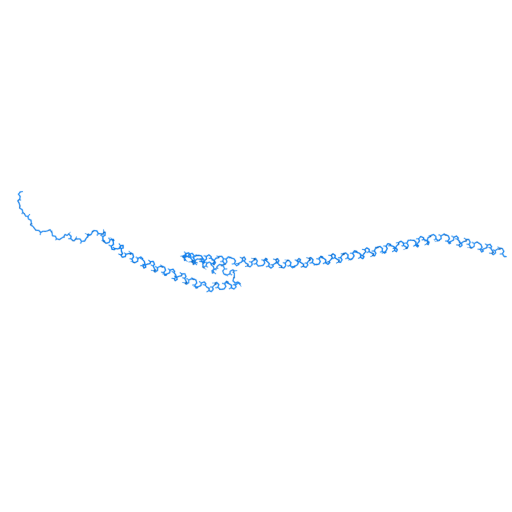868 1.00 90.62 106 ARG A CA 1
ATOM 862 C C . ARG A 1 106 ? -28.167 0.552 33.713 1.00 90.62 106 ARG A C 1
ATOM 864 O O . ARG A 1 106 ? -27.685 0.130 32.664 1.00 90.62 106 ARG A O 1
ATOM 871 N N . TYR A 1 107 ? -28.379 -0.230 34.770 1.00 90.56 107 TYR A N 1
ATOM 872 C CA . TYR A 1 107 ? -27.896 -1.615 34.856 1.00 90.56 107 TYR A CA 1
ATOM 873 C C . TYR A 1 107 ? -28.524 -2.566 33.834 1.00 90.56 107 TYR A C 1
ATOM 875 O O . TYR A 1 107 ? -27.823 -3.401 33.270 1.00 90.56 107 TYR A O 1
ATOM 883 N N . TYR A 1 108 ? -29.821 -2.424 33.546 1.00 89.94 108 TYR A N 1
ATOM 884 C CA . TYR A 1 108 ? -30.490 -3.278 32.562 1.00 89.94 108 TYR A CA 1
ATOM 885 C C . TYR A 1 108 ? -29.969 -3.044 31.127 1.00 89.94 108 TYR A C 1
ATOM 887 O O . TYR A 1 108 ? -29.522 -4.009 30.502 1.00 89.94 108 TYR A O 1
ATOM 895 N N . PRO A 1 109 ? -29.906 -1.795 30.609 1.00 92.69 109 PRO A N 1
ATOM 896 C CA . PRO A 1 109 ? -29.242 -1.518 29.333 1.00 92.69 109 PRO A CA 1
ATOM 897 C C . PRO A 1 109 ? -27.778 -1.973 29.289 1.00 92.69 109 PRO A C 1
ATOM 899 O O . PRO A 1 109 ? -27.352 -2.517 28.273 1.00 92.69 109 PRO A O 1
ATOM 902 N N . ALA A 1 110 ? -27.033 -1.807 30.390 1.00 93.56 110 ALA A N 1
ATOM 903 C CA . ALA A 1 110 ? -25.647 -2.265 30.491 1.00 93.56 110 ALA A CA 1
ATOM 904 C C . ALA A 1 110 ? -25.527 -3.783 30.287 1.00 93.56 110 ALA A C 1
ATOM 906 O O . ALA A 1 110 ? -24.717 -4.228 29.478 1.00 93.56 110 ALA A O 1
ATOM 907 N N . LEU A 1 111 ? -26.370 -4.585 30.949 1.00 92.06 111 LEU A N 1
ATOM 908 C CA . LEU A 1 111 ? -26.379 -6.044 30.778 1.00 92.06 111 LEU A CA 1
ATOM 909 C C . LEU A 1 111 ? -26.710 -6.461 29.341 1.00 92.06 111 LEU A C 1
ATOM 911 O O . LEU A 1 111 ? -26.072 -7.368 28.812 1.00 92.06 111 LEU A O 1
ATOM 915 N N . ARG A 1 112 ? -27.655 -5.771 28.690 1.00 91.75 112 ARG A N 1
ATOM 916 C CA . ARG A 1 112 ? -28.005 -6.024 27.282 1.00 91.75 112 ARG A CA 1
ATOM 917 C C . ARG A 1 112 ? -26.852 -5.695 26.335 1.00 91.75 112 ARG A C 1
ATOM 919 O O . ARG A 1 112 ? -26.544 -6.489 25.453 1.00 91.75 112 ARG A O 1
ATOM 926 N N . THR A 1 113 ? -26.178 -4.561 26.533 1.00 91.88 113 THR A N 1
ATOM 927 C CA . THR A 1 113 ? -24.986 -4.197 25.746 1.00 91.88 113 THR A CA 1
ATOM 928 C C . THR A 1 113 ? -23.847 -5.195 25.961 1.00 91.88 113 THR A C 1
ATOM 930 O O . THR A 1 113 ? -23.164 -5.559 25.007 1.00 91.88 113 THR A O 1
ATOM 933 N N . LEU A 1 114 ? -23.652 -5.661 27.196 1.00 91.94 114 LEU A N 1
ATOM 934 C CA . LEU A 1 114 ? -22.630 -6.647 27.547 1.00 91.94 114 LEU A CA 1
ATOM 935 C C . LEU A 1 114 ? -22.886 -8.007 26.877 1.00 91.94 114 LEU A C 1
ATOM 937 O O . LEU A 1 114 ? -21.957 -8.626 26.368 1.00 91.94 114 LEU A O 1
ATOM 941 N N . GLU A 1 115 ? -24.143 -8.447 26.832 1.00 90.19 115 GLU A N 1
ATOM 942 C CA . GLU A 1 115 ? -24.559 -9.655 26.113 1.00 90.19 115 GLU A CA 1
ATOM 943 C C . GLU A 1 115 ? -24.310 -9.531 24.600 1.00 90.19 115 GLU A C 1
ATOM 945 O O . GLU A 1 115 ? -23.734 -10.429 23.986 1.00 90.19 115 GLU A O 1
ATOM 950 N N . GLN A 1 116 ? -24.654 -8.383 24.008 1.00 90.19 116 GLN A N 1
ATOM 951 C CA . GLN A 1 116 ? -24.391 -8.106 22.593 1.00 90.19 116 GLN A CA 1
ATOM 952 C C . GLN A 1 116 ? -22.884 -8.102 22.270 1.00 90.19 116 GLN A C 1
ATOM 954 O O . GLN A 1 116 ? -22.470 -8.572 21.206 1.00 90.19 116 GLN A O 1
ATOM 959 N N . LEU A 1 117 ? -22.054 -7.599 23.191 1.00 89.56 117 LEU A N 1
ATOM 960 C CA . LEU A 1 117 ? -20.595 -7.586 23.058 1.00 89.56 117 LEU A CA 1
ATOM 961 C C . LEU A 1 117 ? -20.022 -9.002 22.996 1.00 89.56 117 LEU A C 1
ATOM 963 O O . LEU A 1 117 ? -19.204 -9.283 22.120 1.00 89.56 117 LEU A O 1
ATOM 967 N N . GLU A 1 118 ? -20.501 -9.887 23.868 1.00 87.00 118 GLU A N 1
ATOM 968 C CA . GLU A 1 118 ? -20.088 -11.290 23.927 1.00 87.00 118 GLU A CA 1
ATOM 969 C C . GLU A 1 118 ? -20.523 -12.091 22.699 1.00 87.00 118 GLU A C 1
ATOM 971 O O . GLU A 1 118 ? -19.714 -12.797 22.107 1.00 87.00 118 GLU A O 1
ATOM 976 N N . GLN A 1 119 ? -21.792 -11.971 22.301 1.00 86.12 119 GLN A N 1
ATOM 977 C CA . GLN A 1 119 ? -22.374 -12.838 21.276 1.00 86.12 119 GLN A CA 1
ATOM 978 C C . GLN A 1 119 ? -22.059 -12.385 19.847 1.00 86.12 119 GLN A C 1
ATOM 980 O O . GLN A 1 119 ? -21.964 -13.217 18.951 1.00 86.12 119 GLN A O 1
ATOM 985 N N . THR A 1 120 ? -21.931 -11.075 19.603 1.00 83.31 120 THR A N 1
ATOM 986 C CA . THR A 1 120 ? -21.853 -10.534 18.231 1.00 83.31 120 THR A CA 1
ATOM 987 C C . THR A 1 120 ? -20.483 -9.958 17.888 1.00 83.31 120 THR A C 1
ATOM 989 O O . THR A 1 120 ? -19.973 -10.192 16.794 1.00 83.31 120 THR A O 1
ATOM 992 N N . CYS A 1 121 ? -19.881 -9.182 18.792 1.00 80.12 121 CYS A N 1
ATOM 993 C CA . CYS A 1 121 ? -18.707 -8.374 18.453 1.00 80.12 121 CYS A CA 1
ATOM 994 C C . CYS A 1 121 ? -17.379 -9.085 18.728 1.00 80.12 121 CYS A C 1
ATOM 996 O O . CYS A 1 121 ? -16.489 -9.040 17.881 1.00 80.12 121 CYS A O 1
ATOM 998 N N . LEU A 1 122 ? -17.246 -9.786 19.857 1.00 83.19 122 LEU A N 1
ATOM 999 C CA . LEU A 1 122 ? -16.019 -10.519 20.183 1.00 83.19 122 LEU A CA 1
ATOM 1000 C C . LEU A 1 122 ? -15.703 -11.684 19.224 1.00 83.19 122 LEU A C 1
ATOM 1002 O O . LEU A 1 122 ? -14.541 -11.794 18.835 1.00 83.19 122 LEU A O 1
ATOM 1006 N N . PRO A 1 123 ? -16.671 -12.499 18.754 1.00 81.75 123 PRO A N 1
ATOM 1007 C CA . PRO A 1 123 ? -16.384 -13.570 17.794 1.00 81.75 123 PRO A CA 1
ATOM 1008 C C . PRO A 1 123 ? -15.859 -13.044 16.454 1.00 81.75 123 PRO A C 1
ATOM 1010 O O . PRO A 1 123 ? -15.058 -13.702 15.800 1.00 81.75 123 PRO A O 1
ATOM 1013 N N . ARG A 1 124 ? -16.277 -11.835 16.056 1.00 77.06 124 ARG A N 1
ATOM 1014 C CA . ARG A 1 124 ? -15.851 -11.191 14.803 1.00 77.06 124 ARG A CA 1
ATOM 1015 C C . ARG A 1 124 ? -14.447 -10.590 14.878 1.00 77.06 124 ARG A C 1
ATOM 1017 O O . ARG A 1 124 ? -13.808 -10.442 13.845 1.00 77.06 124 ARG A O 1
ATOM 1024 N N . ALA A 1 125 ? -13.980 -10.244 16.076 1.00 76.00 125 ALA A N 1
ATOM 1025 C CA . ALA A 1 125 ? -12.678 -9.621 16.320 1.00 76.00 125 ALA A CA 1
ATOM 1026 C C . ALA A 1 125 ? -11.715 -10.539 17.107 1.00 76.00 125 ALA A C 1
ATOM 1028 O O . ALA A 1 125 ? -10.698 -10.084 17.628 1.00 76.00 125 ALA A O 1
ATOM 1029 N N . GLY A 1 126 ? -12.019 -11.839 17.198 1.00 68.62 126 GLY A N 1
ATOM 1030 C CA . GLY A 1 126 ? -11.346 -12.790 18.091 1.00 68.62 126 GLY A CA 1
ATOM 1031 C C . GLY A 1 126 ? -9.844 -12.995 17.852 1.00 68.62 126 GLY A C 1
ATOM 1032 O O . GLY A 1 126 ? -9.168 -13.528 18.726 1.00 68.62 126 GLY A O 1
ATOM 1033 N N . GLU A 1 127 ? -9.300 -12.542 16.719 1.00 78.00 127 GLU A N 1
ATOM 1034 C CA . GLU A 1 127 ? -7.858 -12.586 16.430 1.00 78.00 127 GLU A CA 1
ATOM 1035 C C . GLU A 1 127 ? -7.036 -11.642 17.325 1.00 78.00 127 GLU A C 1
ATOM 1037 O O . GLU A 1 127 ? -5.829 -11.825 17.490 1.00 78.00 127 GLU A O 1
ATOM 1042 N N . TYR A 1 128 ? -7.662 -10.617 17.912 1.00 86.56 128 TYR A N 1
ATOM 1043 C CA . TYR A 1 128 ? -6.940 -9.606 18.674 1.00 86.56 128 TYR A CA 1
ATOM 1044 C C . TYR A 1 128 ? -6.879 -9.923 20.166 1.00 86.56 128 TYR A C 1
ATOM 1046 O O . TYR A 1 128 ? -7.892 -10.124 20.833 1.00 86.56 128 TYR A O 1
ATOM 1054 N N . ARG A 1 129 ? -5.679 -9.802 20.742 1.00 88.00 129 ARG A N 1
ATOM 1055 C CA . ARG A 1 129 ? -5.421 -10.038 22.172 1.00 88.00 129 ARG A CA 1
ATOM 1056 C C . ARG A 1 129 ? -6.309 -9.210 23.114 1.00 88.00 129 ARG A C 1
ATOM 1058 O O . ARG A 1 129 ? -6.667 -9.687 24.187 1.00 88.00 129 ARG A O 1
ATOM 1065 N N . PHE A 1 130 ? -6.691 -7.987 22.732 1.00 88.62 130 PHE A N 1
ATOM 1066 C CA . PHE A 1 130 ? -7.590 -7.171 23.558 1.00 88.62 130 PHE A CA 1
ATOM 1067 C C . PHE A 1 130 ? -9.009 -7.759 23.639 1.00 88.62 130 PHE A C 1
ATOM 1069 O O . PHE A 1 130 ? -9.665 -7.595 24.665 1.00 88.62 130 PHE A O 1
ATOM 1076 N N . CYS A 1 131 ? -9.466 -8.482 22.610 1.00 89.38 131 CYS A N 1
ATOM 1077 C CA . CYS A 1 131 ? -10.762 -9.158 22.622 1.00 89.38 131 CYS A CA 1
ATOM 1078 C C . CYS A 1 131 ? -10.775 -10.311 23.633 1.00 89.38 131 CYS A C 1
ATOM 1080 O O . CYS A 1 131 ? -11.746 -10.456 24.372 1.00 89.38 131 CYS A O 1
ATOM 1082 N N . SER A 1 132 ? -9.678 -11.068 23.748 1.00 87.50 132 SER A N 1
ATOM 1083 C CA . SER A 1 132 ? -9.527 -12.113 24.773 1.00 87.50 132 SER A CA 1
ATOM 1084 C C . SER A 1 132 ? -9.593 -11.530 26.187 1.00 87.50 132 SER A C 1
ATOM 1086 O O . SER A 1 132 ? -10.358 -12.005 27.022 1.00 87.50 132 SER A O 1
ATOM 1088 N N . ILE A 1 133 ? -8.870 -10.431 26.429 1.00 89.00 133 ILE A N 1
ATOM 1089 C CA . ILE A 1 133 ? -8.894 -9.729 27.722 1.00 89.00 133 ILE A CA 1
ATOM 1090 C C . ILE A 1 133 ? -10.306 -9.216 28.033 1.00 89.00 133 ILE A C 1
ATOM 1092 O O . ILE A 1 133 ? -10.763 -9.303 29.173 1.00 89.00 133 ILE A O 1
ATOM 1096 N N . MET A 1 134 ? -11.022 -8.675 27.043 1.00 89.62 134 MET A N 1
ATOM 1097 C CA . MET A 1 134 ? -12.410 -8.254 27.234 1.00 89.62 134 MET A CA 1
ATOM 1098 C C . MET A 1 134 ? -13.301 -9.437 27.612 1.00 89.62 134 MET A C 1
ATOM 1100 O O . MET A 1 134 ? -14.012 -9.336 28.609 1.00 89.62 134 MET A O 1
ATOM 1104 N N . ALA A 1 135 ? -13.216 -10.558 26.889 1.00 88.00 135 ALA A N 1
ATOM 1105 C CA . ALA A 1 135 ? -13.995 -11.765 27.163 1.00 88.00 135 ALA A CA 1
ATOM 1106 C C . ALA A 1 135 ? -13.792 -12.277 28.601 1.00 88.00 135 ALA A C 1
ATOM 1108 O O . ALA A 1 135 ? -14.763 -12.542 29.307 1.00 88.00 135 ALA A O 1
ATOM 1109 N N . GLU A 1 136 ? -12.546 -12.322 29.079 1.00 89.69 136 GLU A N 1
ATOM 1110 C CA . GLU A 1 136 ? -12.214 -12.725 30.454 1.00 89.69 136 GLU A CA 1
ATOM 1111 C C . GLU A 1 136 ? -12.796 -11.785 31.525 1.00 89.69 136 GLU A C 1
ATOM 1113 O O . GLU A 1 136 ? -13.058 -12.195 32.660 1.00 89.69 136 GLU A O 1
ATOM 1118 N N . ASN A 1 137 ? -13.012 -10.511 31.187 1.00 90.00 137 ASN A N 1
ATOM 1119 C CA . ASN A 1 137 ? -13.571 -9.518 32.103 1.00 90.00 137 ASN A CA 1
ATOM 1120 C C . ASN A 1 137 ? -15.109 -9.473 32.097 1.00 90.00 137 ASN A C 1
ATOM 1122 O O . ASN A 1 137 ? -15.696 -8.976 33.061 1.00 90.00 137 ASN A O 1
ATOM 1126 N N . ILE A 1 138 ? -15.781 -10.023 31.080 1.00 90.94 138 ILE A N 1
ATOM 1127 C CA . ILE A 1 138 ? -17.253 -10.030 30.984 1.00 90.94 138 ILE A CA 1
ATOM 1128 C C . ILE A 1 138 ? -17.929 -10.661 32.219 1.00 90.94 138 ILE A C 1
ATOM 1130 O O . ILE A 1 138 ? -18.831 -10.027 32.780 1.00 90.94 138 ILE A O 1
ATOM 1134 N N . PRO A 1 139 ? -17.515 -11.846 32.719 1.00 91.12 139 PRO A N 1
ATOM 1135 C CA . PRO A 1 139 ? -18.130 -12.449 33.906 1.00 91.12 139 PRO A CA 1
ATOM 1136 C C . PRO A 1 139 ? -17.977 -11.587 35.166 1.00 91.12 139 PRO A C 1
ATOM 1138 O O . PRO A 1 139 ? -18.892 -11.503 35.993 1.00 91.12 139 PRO A O 1
ATOM 1141 N N . LYS A 1 140 ? -16.837 -10.898 35.297 1.00 92.19 140 LYS A N 1
ATOM 1142 C CA . LYS A 1 140 ? -16.564 -9.986 36.417 1.00 92.19 140 LYS A CA 1
ATOM 1143 C C . LYS A 1 140 ? -17.487 -8.770 36.359 1.00 92.19 140 LYS A C 1
ATOM 1145 O O . LYS A 1 140 ? -18.096 -8.426 37.368 1.00 92.19 140 LYS A O 1
ATOM 1150 N N . LEU A 1 141 ? -17.668 -8.183 35.173 1.00 91.19 141 LEU A N 1
ATOM 1151 C CA . LEU A 1 141 ? -18.587 -7.061 34.953 1.00 91.19 141 LEU A CA 1
ATOM 1152 C C . LEU A 1 141 ? -20.047 -7.447 35.227 1.00 91.19 141 LEU A C 1
ATOM 1154 O O . LEU A 1 141 ? -20.761 -6.693 35.886 1.00 91.19 141 LEU A O 1
ATOM 1158 N N . ARG A 1 142 ? -20.489 -8.641 34.801 1.00 92.06 142 ARG A N 1
ATOM 1159 C CA . ARG A 1 142 ? -21.827 -9.172 35.138 1.00 92.06 142 ARG A CA 1
ATOM 1160 C C . ARG A 1 142 ? -22.047 -9.239 36.646 1.00 92.06 142 ARG A C 1
ATOM 1162 O O . ARG A 1 142 ? -23.072 -8.774 37.142 1.00 92.06 142 ARG A O 1
ATOM 1169 N N . THR A 1 143 ? -21.072 -9.795 37.360 1.00 92.56 143 THR A N 1
ATOM 1170 C CA . THR A 1 143 ? -21.115 -9.936 38.820 1.00 92.56 143 THR A CA 1
ATOM 1171 C C . THR A 1 143 ? -21.159 -8.567 39.497 1.00 92.56 143 THR A C 1
ATOM 1173 O O . THR A 1 143 ? -22.042 -8.311 40.309 1.00 92.56 143 THR A O 1
ATOM 1176 N N . GLN A 1 144 ? -20.301 -7.639 39.071 1.00 92.12 144 GLN A N 1
ATOM 1177 C CA . GLN A 1 144 ? -20.268 -6.272 39.587 1.00 92.12 144 GLN A CA 1
ATOM 1178 C C . GLN A 1 144 ? -21.600 -5.531 39.391 1.00 92.12 144 GLN A C 1
ATOM 1180 O O . GLN A 1 144 ? -22.080 -4.873 40.317 1.00 92.12 144 GLN A O 1
ATOM 1185 N N . ILE A 1 145 ? -22.209 -5.630 38.203 1.00 91.19 145 ILE A N 1
ATOM 1186 C CA . ILE A 1 145 ? -23.511 -5.009 37.920 1.00 91.19 145 ILE A CA 1
ATOM 1187 C C . ILE A 1 145 ? -24.584 -5.587 38.844 1.00 91.19 145 ILE A C 1
ATOM 1189 O O . ILE A 1 145 ? -25.337 -4.824 39.450 1.00 91.19 145 ILE A O 1
ATOM 1193 N N . ARG A 1 146 ? -24.634 -6.918 38.979 1.00 91.12 146 ARG A N 1
ATOM 1194 C CA . ARG A 1 146 ? -25.593 -7.606 39.850 1.00 91.12 146 ARG A CA 1
ATOM 1195 C C . ARG A 1 146 ? -25.455 -7.148 41.298 1.00 91.12 146 ARG A C 1
ATOM 1197 O O . ARG A 1 146 ? -26.449 -6.763 41.906 1.00 91.12 146 ARG A O 1
ATOM 1204 N N . ASP A 1 147 ? -24.241 -7.164 41.835 1.00 92.12 147 ASP A N 1
ATOM 1205 C CA . ASP A 1 147 ? -23.995 -6.866 43.246 1.00 92.12 147 ASP A CA 1
ATOM 1206 C C . ASP A 1 147 ? -24.295 -5.387 43.554 1.00 92.12 147 ASP A C 1
ATOM 1208 O O . ASP A 1 147 ? -24.932 -5.067 44.561 1.00 92.12 147 ASP A O 1
ATOM 1212 N N . THR A 1 148 ? -23.939 -4.479 42.639 1.00 91.00 148 THR A N 1
ATOM 1213 C CA . THR A 1 148 ? -24.263 -3.047 42.764 1.00 91.00 148 THR A CA 1
ATOM 1214 C C . THR A 1 148 ? -25.772 -2.796 42.699 1.00 91.00 148 THR A C 1
ATOM 1216 O O . THR A 1 148 ? -26.307 -2.053 43.522 1.00 91.00 148 THR A O 1
ATOM 1219 N N . ALA A 1 149 ? -26.476 -3.423 41.751 1.00 91.00 149 ALA A N 1
ATOM 1220 C CA . ALA A 1 149 ? -27.927 -3.296 41.625 1.00 91.00 149 ALA A CA 1
ATOM 1221 C C . ALA A 1 149 ? -28.656 -3.864 42.855 1.00 91.00 149 ALA A C 1
ATOM 1223 O O . ALA A 1 149 ? -29.585 -3.239 43.365 1.00 91.00 149 ALA A O 1
ATOM 1224 N N . MET A 1 150 ? -28.199 -5.006 43.379 1.00 91.69 150 MET A N 1
ATOM 1225 C CA . MET A 1 150 ? -28.765 -5.626 44.580 1.00 91.69 150 MET A CA 1
ATOM 1226 C C . MET A 1 150 ? -28.545 -4.766 45.830 1.00 91.69 150 MET A C 1
ATOM 1228 O O . MET A 1 150 ? -29.429 -4.667 46.680 1.00 91.69 150 MET A O 1
ATOM 1232 N N . THR A 1 151 ? -27.386 -4.113 45.928 1.00 92.19 151 THR A N 1
ATOM 1233 C CA . THR A 1 151 ? -27.070 -3.196 47.032 1.00 92.19 151 THR A CA 1
ATOM 1234 C C . THR A 1 151 ? -27.985 -1.974 46.994 1.00 92.19 151 THR A C 1
ATOM 1236 O O . THR A 1 151 ? -28.633 -1.671 47.989 1.00 92.19 151 THR A O 1
ATOM 1239 N N . GLN A 1 152 ? -28.151 -1.347 45.824 1.00 89.81 152 GLN A N 1
ATOM 1240 C CA . GLN A 1 152 ? -29.073 -0.216 45.665 1.00 89.81 152 GLN A CA 1
ATOM 1241 C C . GLN A 1 152 ? -30.528 -0.589 45.955 1.00 89.81 152 GLN A C 1
ATOM 1243 O O . GLN A 1 152 ? -31.256 0.211 46.538 1.00 89.81 152 GLN A O 1
ATOM 1248 N N . LEU A 1 153 ? -30.955 -1.801 45.588 1.00 90.50 153 LEU A N 1
ATOM 1249 C CA . LEU A 1 153 ? -32.284 -2.294 45.936 1.00 90.50 153 LEU A CA 1
ATOM 1250 C C . LEU A 1 153 ? -32.440 -2.479 47.453 1.00 90.50 153 LEU A C 1
ATOM 1252 O O . LEU A 1 153 ? -33.459 -2.073 48.006 1.00 90.50 153 LEU A O 1
ATOM 1256 N N . ARG A 1 154 ? -31.441 -3.055 48.138 1.00 92.00 154 ARG A N 1
ATOM 1257 C CA . ARG A 1 154 ? -31.455 -3.175 49.607 1.00 92.00 154 ARG A CA 1
ATOM 1258 C C . ARG A 1 154 ? -31.528 -1.809 50.280 1.00 92.00 154 ARG A C 1
ATOM 1260 O O . ARG A 1 154 ? -32.364 -1.630 51.160 1.00 92.00 154 ARG A O 1
ATOM 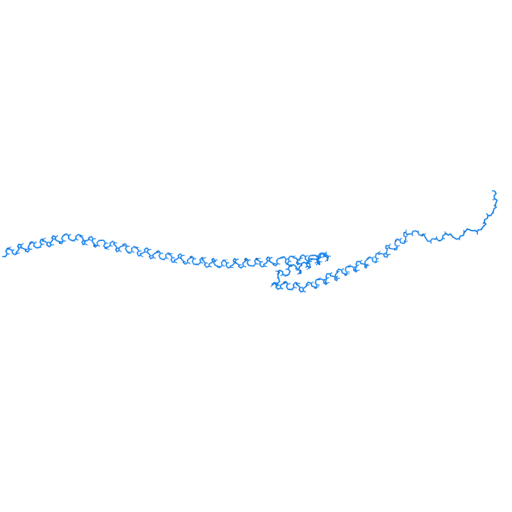1267 N N . ASP A 1 155 ? -30.720 -0.853 49.836 1.00 92.50 155 ASP A N 1
ATOM 1268 C CA . ASP A 1 155 ? -30.713 0.509 50.377 1.00 92.50 155 ASP A CA 1
ATOM 1269 C C . ASP A 1 155 ? -32.057 1.216 50.148 1.00 92.50 155 ASP A C 1
ATOM 1271 O O . ASP A 1 155 ? -32.567 1.906 51.032 1.00 92.50 155 ASP A O 1
ATOM 1275 N N . PHE A 1 156 ? -32.672 1.007 48.980 1.00 91.44 156 PHE A N 1
ATOM 1276 C CA . PHE A 1 156 ? -33.998 1.532 48.667 1.00 91.44 156 PHE A CA 1
ATOM 1277 C C . PHE A 1 156 ? -35.085 0.948 49.579 1.00 91.44 156 PHE A C 1
ATOM 1279 O O . PHE A 1 156 ? -35.874 1.703 50.147 1.00 91.44 156 PHE A O 1
ATOM 1286 N N . LEU A 1 157 ? -35.108 -0.375 49.771 1.00 91.75 157 LEU A N 1
ATOM 1287 C CA . LEU A 1 157 ? -36.070 -1.037 50.659 1.00 91.75 157 LEU A CA 1
ATOM 1288 C C . LEU A 1 157 ? -35.883 -0.620 52.125 1.00 91.75 157 LEU A C 1
ATOM 1290 O O . LEU A 1 157 ? -36.865 -0.381 52.826 1.00 91.75 157 LEU A O 1
ATOM 1294 N N . GLU A 1 158 ? -34.638 -0.469 52.577 1.00 91.69 158 GLU A N 1
ATOM 1295 C CA . GLU A 1 158 ? -34.318 0.019 53.922 1.00 91.69 158 GLU A CA 1
ATOM 1296 C C . GLU A 1 158 ? -34.766 1.478 54.113 1.00 91.69 158 GLU A C 1
ATOM 1298 O O . GLU A 1 158 ? -35.313 1.844 55.156 1.00 91.69 158 GLU A O 1
ATOM 1303 N N . SER A 1 159 ? -34.601 2.317 53.085 1.00 90.94 159 SER A N 1
ATOM 1304 C CA . SER A 1 159 ? -35.108 3.691 53.087 1.00 90.94 159 SER A CA 1
ATOM 1305 C C . SER A 1 159 ? -36.634 3.734 53.173 1.00 90.94 159 SER A C 1
ATOM 1307 O O . SER A 1 159 ? -37.174 4.470 54.004 1.00 90.94 159 SER A O 1
ATOM 1309 N N . ILE A 1 160 ? -37.340 2.919 52.379 1.00 88.75 160 ILE A N 1
ATOM 1310 C CA . ILE A 1 160 ? -38.804 2.813 52.457 1.00 88.75 160 ILE A CA 1
ATOM 1311 C C . ILE A 1 160 ? -39.226 2.393 53.858 1.00 88.75 160 ILE A C 1
ATOM 1313 O O . ILE A 1 160 ? -40.097 3.037 54.430 1.00 88.75 160 ILE A O 1
ATOM 1317 N N . ARG A 1 161 ? -38.597 1.363 54.435 1.00 87.69 161 ARG A N 1
ATOM 1318 C CA . ARG A 1 161 ? -38.930 0.872 55.776 1.00 87.69 161 ARG A CA 1
ATOM 1319 C C . ARG A 1 161 ? -38.876 1.994 56.819 1.00 87.69 161 ARG A C 1
ATOM 1321 O O . ARG A 1 161 ? -39.848 2.200 57.535 1.00 87.69 161 ARG A O 1
ATOM 1328 N N . LYS A 1 162 ? -37.804 2.794 56.820 1.00 86.69 162 LYS A N 1
ATOM 1329 C CA . LYS A 1 162 ? -37.637 3.939 57.739 1.00 86.69 162 LYS A CA 1
ATOM 1330 C C . LYS A 1 162 ? -38.683 5.045 57.562 1.00 86.69 162 LYS A C 1
ATOM 1332 O O . LYS A 1 162 ? -39.029 5.721 58.529 1.00 86.69 162 LYS A O 1
ATOM 1337 N N . HIS A 1 163 ? -39.150 5.282 56.337 1.00 84.50 163 HIS A N 1
ATOM 1338 C CA . HIS A 1 163 ? -40.155 6.314 56.058 1.00 84.50 163 HIS A CA 1
ATOM 1339 C C . HIS A 1 163 ? -41.588 5.799 56.245 1.00 84.50 163 HIS A C 1
ATOM 1341 O O . HIS A 1 163 ? -42.464 6.565 56.644 1.00 84.50 163 HIS A O 1
ATOM 1347 N N . SER A 1 164 ? -41.818 4.505 56.015 1.00 82.94 164 SER A N 1
ATOM 1348 C CA . SER A 1 164 ? -43.113 3.848 56.172 1.00 82.94 164 SER A CA 1
ATOM 1349 C C . SER A 1 164 ? -43.593 3.869 57.620 1.00 82.94 164 SER A C 1
ATOM 1351 O O . SER A 1 164 ? -44.785 4.053 57.834 1.00 82.94 164 SER A O 1
ATOM 1353 N N . ASP A 1 165 ? -42.699 3.754 58.608 1.00 79.75 165 ASP A N 1
ATOM 1354 C CA . ASP A 1 165 ? -43.071 3.843 60.029 1.00 79.75 165 ASP A CA 1
ATOM 1355 C C . ASP A 1 165 ? -43.679 5.218 60.367 1.00 79.75 165 ASP A C 1
ATOM 1357 O O . ASP A 1 165 ? -44.720 5.306 61.018 1.00 79.75 165 ASP A O 1
ATOM 1361 N N . LYS A 1 166 ? -43.093 6.304 59.841 1.00 78.94 166 LYS A N 1
ATOM 1362 C CA . LYS A 1 166 ? -43.593 7.680 60.034 1.00 78.94 166 LYS A CA 1
ATOM 1363 C C . LYS A 1 166 ? -44.902 7.939 59.288 1.00 78.94 166 LYS A C 1
ATOM 1365 O O . LYS A 1 166 ? -45.797 8.604 59.811 1.00 78.94 166 LYS A O 1
ATOM 1370 N N . ILE A 1 167 ? -45.017 7.430 58.059 1.00 76.75 167 ILE A N 1
ATOM 1371 C CA . ILE A 1 167 ? -46.255 7.529 57.271 1.00 76.75 167 ILE A CA 1
ATOM 1372 C C . ILE A 1 167 ? -47.368 6.732 57.959 1.00 76.75 167 ILE A C 1
ATOM 1374 O O . ILE A 1 167 ? -48.475 7.243 58.093 1.00 76.75 167 ILE A O 1
ATOM 1378 N N . GLY A 1 168 ? -47.065 5.531 58.456 1.00 80.19 168 GLY A N 1
ATOM 1379 C CA . GLY A 1 168 ? -47.985 4.692 59.220 1.00 80.19 168 GLY A CA 1
ATOM 1380 C C . GLY A 1 168 ? -48.461 5.365 60.506 1.00 80.19 168 GLY A C 1
ATOM 1381 O O . GLY A 1 168 ? -49.661 5.410 60.753 1.00 80.19 168 GLY A O 1
ATOM 1382 N N . GLU A 1 169 ? -47.560 5.971 61.284 1.00 77.56 169 GLU A N 1
ATOM 1383 C CA . GLU A 1 169 ? -47.923 6.729 62.490 1.00 77.56 169 GLU A CA 1
ATOM 1384 C C . GLU A 1 169 ? -48.855 7.910 62.171 1.00 77.56 169 GLU A C 1
ATOM 1386 O O . GLU A 1 169 ? -49.841 8.147 62.873 1.00 77.56 169 GLU A O 1
ATOM 1391 N N . THR A 1 170 ? -48.577 8.636 61.086 1.00 76.38 170 THR A N 1
ATOM 1392 C CA . THR A 1 170 ? -49.395 9.781 60.659 1.00 76.38 170 THR A CA 1
ATOM 1393 C C . THR A 1 170 ? -50.757 9.330 60.126 1.00 76.38 170 THR A C 1
ATOM 1395 O O . THR A 1 170 ? -51.770 9.950 60.441 1.00 76.38 170 THR A O 1
ATOM 1398 N N . ALA A 1 171 ? -50.801 8.223 59.380 1.00 78.56 171 ALA A N 1
ATOM 1399 C CA . ALA A 1 171 ? -52.037 7.617 58.899 1.00 78.56 171 ALA A CA 1
ATOM 1400 C C . ALA A 1 171 ? -52.911 7.130 60.064 1.00 78.56 171 ALA A C 1
ATOM 1402 O O . ALA A 1 171 ? -54.098 7.427 60.085 1.00 78.56 171 ALA A O 1
ATOM 1403 N N . ILE A 1 172 ? -52.328 6.473 61.075 1.00 76.88 172 ILE A N 1
ATOM 1404 C CA . ILE A 1 172 ? -53.046 6.027 62.281 1.00 76.88 172 ILE A CA 1
ATOM 1405 C C . ILE A 1 172 ? -53.588 7.222 63.075 1.00 76.88 172 ILE A C 1
ATOM 1407 O O . ILE A 1 172 ? -54.732 7.187 63.514 1.00 76.88 172 ILE A O 1
ATOM 1411 N N . LYS A 1 173 ? -52.815 8.308 63.214 1.00 69.94 173 LYS A N 1
ATOM 1412 C CA . LYS A 1 173 ? -53.273 9.547 63.871 1.00 69.94 173 LYS A CA 1
ATOM 1413 C C . LYS A 1 173 ? -54.391 10.268 63.106 1.00 69.94 173 LYS A C 1
ATOM 1415 O O . LYS A 1 173 ? -55.163 10.995 63.722 1.00 69.94 173 LYS A O 1
ATOM 1420 N N . GLN A 1 174 ? -54.471 10.093 61.786 1.00 63.22 174 GLN A N 1
ATOM 1421 C CA . GLN A 1 174 ? -55.536 10.651 60.946 1.00 63.22 174 GLN A CA 1
ATOM 1422 C C . GLN A 1 174 ? -56.784 9.763 60.863 1.00 63.22 174 GLN A C 1
ATOM 1424 O O . GLN A 1 174 ? -57.804 10.242 60.372 1.00 63.22 174 GLN A O 1
ATOM 1429 N N . VAL A 1 175 ? -56.748 8.517 61.354 1.00 57.56 175 VAL A N 1
ATOM 1430 C CA . VAL A 1 175 ? -57.963 7.719 61.566 1.00 57.56 175 VAL A CA 1
ATOM 1431 C C . VAL A 1 175 ? -58.641 8.243 62.837 1.00 57.56 175 VAL A C 1
ATOM 1433 O O . VAL A 1 175 ? -58.126 8.019 63.933 1.00 57.56 175 VAL A O 1
ATOM 1436 N N . PRO A 1 176 ? -59.788 8.942 62.747 1.00 52.25 176 PRO A N 1
ATOM 1437 C CA . PRO A 1 176 ? -60.523 9.349 63.929 1.00 52.25 176 PRO A CA 1
ATOM 1438 C C . PRO A 1 176 ? -61.156 8.089 64.510 1.00 52.25 176 PRO A C 1
ATOM 1440 O O . PRO A 1 176 ? -62.085 7.547 63.920 1.00 52.25 176 PRO A O 1
ATOM 1443 N N . ASP A 1 177 ? -60.589 7.604 65.611 1.00 52.19 177 ASP A N 1
ATOM 1444 C CA . ASP A 1 177 ? -61.236 6.907 66.728 1.00 52.19 177 ASP A CA 1
ATOM 1445 C C . ASP A 1 177 ? -62.589 6.222 66.408 1.00 52.19 177 ASP A C 1
ATOM 1447 O O . ASP A 1 177 ? -63.617 6.480 67.032 1.00 52.19 177 ASP A O 1
ATOM 1451 N N . CYS A 1 178 ? -62.612 5.323 65.418 1.00 46.94 178 CYS A N 1
ATOM 1452 C CA . CYS A 1 178 ? -63.772 4.485 65.094 1.00 46.94 178 CYS A CA 1
ATOM 1453 C C . CYS A 1 178 ? -63.663 3.130 65.814 1.00 46.94 178 CYS A C 1
ATOM 1455 O O . CYS A 1 178 ? -64.019 2.080 65.289 1.00 46.94 178 CYS A O 1
ATOM 1457 N N . THR A 1 179 ? -63.132 3.160 67.037 1.00 48.03 179 THR A N 1
ATOM 1458 C CA . THR A 1 179 ? -63.020 2.022 67.959 1.00 48.03 179 THR A CA 1
ATOM 1459 C C . THR A 1 179 ? -63.531 2.400 69.350 1.00 48.03 179 THR A C 1
ATOM 1461 O O . THR A 1 179 ? -62.937 2.046 70.364 1.00 48.03 179 THR A O 1
ATOM 1464 N N . ARG A 1 180 ? -64.670 3.103 69.426 1.00 42.06 180 ARG A N 1
ATOM 1465 C CA . ARG A 1 180 ? -65.486 3.136 70.651 1.00 42.06 180 ARG A CA 1
ATOM 1466 C C . ARG A 1 180 ? -66.628 2.117 70.544 1.00 42.06 180 ARG A C 1
ATOM 1468 O O . ARG A 1 180 ? -67.442 2.230 69.628 1.00 42.06 180 ARG A O 1
ATOM 1475 N N . PRO A 1 181 ? -66.737 1.143 71.466 1.00 48.00 181 PRO A N 1
ATOM 1476 C CA . PRO A 1 181 ? -67.821 0.172 71.452 1.00 48.00 181 PRO A CA 1
ATOM 1477 C C . PRO A 1 181 ? -69.118 0.869 71.875 1.00 48.00 181 PRO A C 1
ATOM 1479 O O . PRO A 1 181 ? -69.265 1.285 73.021 1.00 48.00 181 PRO A O 1
ATOM 1482 N N . THR A 1 182 ? -70.080 1.000 70.963 1.00 46.75 182 THR A N 1
ATOM 1483 C CA . THR A 1 182 ? -71.452 1.396 71.312 1.00 46.75 182 THR A CA 1
ATOM 1484 C C . THR A 1 182 ? -72.440 0.384 70.749 1.00 46.75 182 THR A C 1
ATOM 1486 O O . THR A 1 182 ? -72.839 0.468 69.596 1.00 46.75 182 THR A O 1
ATOM 1489 N N . CYS A 1 183 ? -72.813 -0.602 71.571 1.00 40.22 183 CYS A N 1
ATOM 1490 C CA . CYS A 1 183 ? -74.207 -1.019 71.794 1.00 40.22 183 CYS A CA 1
ATOM 1491 C C . CYS A 1 183 ? -74.270 -2.312 72.618 1.00 40.22 183 CYS A C 1
ATOM 1493 O O . CYS A 1 183 ? -74.528 -3.397 72.108 1.00 40.22 183 CYS A O 1
ATOM 1495 N N . SER A 1 184 ? -74.121 -2.172 73.931 1.00 42.78 184 SER A N 1
ATOM 1496 C CA . SER A 1 184 ? -74.664 -3.122 74.900 1.00 42.78 184 SER A CA 1
ATOM 1497 C C . SER A 1 184 ? -75.313 -2.324 76.026 1.00 42.78 184 SER A C 1
ATOM 1499 O O . SER A 1 184 ? -74.669 -2.039 77.025 1.00 42.78 184 SER A O 1
ATOM 1501 N N . HIS A 1 185 ? -76.551 -1.875 75.799 1.00 41.19 185 HIS A N 1
ATOM 1502 C CA . HIS A 1 185 ? -77.600 -1.714 76.816 1.00 41.19 185 HIS A CA 1
ATOM 1503 C C . HIS A 1 185 ? -78.834 -1.047 76.204 1.00 41.19 185 HIS A C 1
ATOM 1505 O O . HIS A 1 185 ? -78.919 0.171 76.068 1.00 41.19 185 HIS A O 1
ATOM 1511 N N . ARG A 1 186 ? -79.841 -1.856 75.879 1.00 42.84 186 ARG A N 1
ATOM 1512 C CA . ARG A 1 186 ? -81.221 -1.384 75.788 1.00 42.84 186 ARG A CA 1
ATOM 1513 C C . ARG A 1 186 ? -82.115 -2.493 76.325 1.00 42.84 186 ARG A C 1
ATOM 1515 O O . ARG A 1 186 ? -82.477 -3.366 75.561 1.00 42.84 186 ARG A O 1
ATOM 1522 N N . TYR A 1 187 ? -82.374 -2.496 77.633 1.00 37.19 187 TYR A N 1
ATOM 1523 C CA . TYR A 1 187 ? -83.579 -3.053 78.269 1.00 37.19 187 TYR A CA 1
ATOM 1524 C C . TYR A 1 187 ? -83.505 -2.791 79.782 1.00 37.19 187 TYR A C 1
ATOM 1526 O O . TYR A 1 187 ? -82.844 -3.530 80.504 1.00 37.19 187 TYR A O 1
ATOM 1534 N N . ASN A 1 188 ? -84.111 -1.690 80.243 1.00 35.59 188 ASN A N 1
ATOM 1535 C CA . ASN A 1 188 ? -85.089 -1.669 81.342 1.00 35.59 188 ASN A CA 1
ATOM 1536 C C . ASN A 1 188 ? -85.369 -0.242 81.843 1.00 35.59 188 ASN A C 1
ATOM 1538 O O . ASN A 1 188 ? -84.453 0.460 82.247 1.00 35.59 188 ASN A O 1
ATOM 1542 N N . GLN A 1 189 ? -86.673 0.074 81.878 1.00 38.22 189 GLN A N 1
ATOM 1543 C CA . GLN A 1 189 ? -87.364 1.095 82.687 1.00 38.22 189 GLN A CA 1
ATOM 1544 C C . GLN A 1 189 ? -87.000 2.557 82.368 1.00 38.22 189 GLN A C 1
ATOM 1546 O O . GLN A 1 189 ? -85.881 2.998 82.560 1.00 38.22 189 GLN A O 1
ATOM 1551 N N . THR A 1 190 ? -87.934 3.356 81.852 1.00 40.34 190 THR A N 1
ATOM 1552 C CA . THR A 1 190 ? -89.022 3.918 82.665 1.00 40.34 190 THR A CA 1
ATOM 1553 C C . THR A 1 190 ? -90.360 4.021 81.919 1.00 40.34 190 THR A C 1
ATOM 1555 O O . THR A 1 190 ? -90.474 4.589 80.836 1.00 40.34 190 THR A O 1
ATOM 1558 N N . LYS A 1 191 ? -91.404 3.480 82.558 1.00 45.44 191 LYS A N 1
ATOM 1559 C CA . LYS A 1 191 ? -92.787 3.957 82.433 1.00 45.44 191 LYS A CA 1
ATOM 1560 C C . LYS A 1 191 ? -92.908 5.327 83.124 1.00 45.44 191 LYS A C 1
ATOM 1562 O O . LYS A 1 191 ? -92.179 5.574 84.081 1.00 45.44 191 LYS A O 1
ATOM 1567 N N . SER A 1 192 ? -93.947 6.068 82.729 1.00 38.06 192 SER A N 1
ATOM 1568 C CA . SER A 1 192 ? -94.830 6.915 83.558 1.00 38.06 192 SER A CA 1
ATOM 1569 C C . SER A 1 192 ? -94.820 8.427 83.280 1.00 38.06 192 SER A C 1
ATOM 1571 O O . SER A 1 192 ? -93.850 9.108 83.584 1.00 38.06 192 SER A O 1
ATOM 1573 N N . ASN A 1 193 ? -96.015 8.895 82.878 1.00 39.69 193 ASN A N 1
ATOM 1574 C CA . ASN A 1 193 ? -96.649 10.202 83.138 1.00 39.69 193 ASN A CA 1
ATOM 1575 C C . ASN A 1 193 ? -96.076 11.379 82.321 1.00 39.69 193 ASN A C 1
ATOM 1577 O O . ASN A 1 193 ? -94.894 11.669 82.416 1.00 39.69 193 ASN A O 1
ATOM 1581 N N . HIS A 1 194 ? -96.831 12.104 81.495 1.00 39.59 194 HIS A N 1
ATOM 1582 C CA . HIS A 1 194 ? -98.234 12.522 81.553 1.00 39.59 194 HIS A CA 1
ATOM 1583 C C . HIS A 1 194 ? -98.734 12.785 80.126 1.00 39.59 194 HIS A C 1
ATOM 1585 O O . HIS A 1 194 ? -97.902 13.230 79.303 1.00 39.59 194 HIS A O 1
#